Protein 5DMM (pdb70)

Secondary structure (DSSP, 8-state):
-TTHHHHTT-S-EE----SHHHHHHTT----STTHHHHHHHH-HHHHHHHHHHHHHHT-SEEE-S-TT--HHHHGGGT--HHHHHHHHHHHHHHHHHHHHHHHHH-GGG---EEEEEE--HHHHHTSSTTTT------HHHHHHHHHHHHHHHHHTT-SEEEEEEE--HHHHHHHHHHHTTSTT--EEEEE-EEETTEETTS-BHHHHHHHHHT-TTEEEEEEES--GGGHHHHHHHHHTT--SPEEEEPPP--GGGGHHHHHHTTEEEE---TT--HHHHHHHHHH-

Structure (mmCIF, N/CA/C/O backbone):
data_5DMM
#
_entry.id   5DMM
#
_cell.length_a   78.949
_cell.length_b   85.924
_cell.length_c   87.662
_cell.angle_alpha   90.00
_cell.angle_beta   90.00
_cell.angle_gamma   90.00
#
_symmetry.space_group_name_H-M   'I 2 2 2'
#
loop_
_entity.id
_entity.type
_entity.pdbx_description
1 polymer 'Homocysteine S-methyltransferase'
2 non-polymer 'ZINC ION'
3 non-polymer BETA-MERCAPTOETHANOL
4 non-polymer '2-AMINO-4-MERCAPTO-BUTYRIC ACID'
5 water water
#
loop_
_atom_site.group_PDB
_atom_site.id
_atom_site.type_symbol
_atom_site.label_atom_id
_atom_site.label_alt_id
_atom_site.label_comp_id
_atom_site.label_asym_id
_atom_site.label_entity_id
_atom_site.label_seq_id
_atom_site.pdbx_PDB_ins_code
_atom_site.Cartn_x
_atom_site.Cartn_y
_atom_site.Cartn_z
_atom_site.occupancy
_atom_site.B_iso_or_equiv
_atom_site.auth_seq_id
_atom_site.auth_comp_id
_atom_site.auth_asym_id
_atom_site.auth_atom_id
_atom_site.pdbx_PDB_model_num
ATOM 1 N N . ASN A 1 5 ? 25.445 11.921 31.995 1.00 37.93 5 ASN A N 1
ATOM 2 C CA . ASN A 1 5 ? 24.366 11.647 31.049 1.00 32.96 5 ASN A CA 1
ATOM 3 C C . ASN A 1 5 ? 22.995 12.011 31.621 1.00 32.08 5 ASN A C 1
ATOM 4 O O . ASN A 1 5 ? 22.487 11.329 32.510 1.00 31.00 5 ASN A O 1
ATOM 9 N N . PRO A 1 6 ? 22.384 13.081 31.088 1.00 26.43 6 PRO A N 1
ATOM 10 C CA . PRO A 1 6 ? 21.065 13.539 31.537 1.00 23.85 6 PRO A CA 1
ATOM 11 C C . PRO A 1 6 ? 19.964 12.494 31.326 1.00 24.55 6 PRO A C 1
ATOM 12 O O . PRO A 1 6 ? 18.913 12.581 31.959 1.00 26.19 6 PRO A O 1
ATOM 16 N N . LEU A 1 7 ? 20.196 11.524 30.447 1.00 24.28 7 LEU A N 1
ATOM 17 C CA . LEU A 1 7 ? 19.163 10.535 30.140 1.00 26.59 7 LEU A CA 1
ATOM 18 C C . LEU A 1 7 ? 19.153 9.333 31.075 1.00 29.05 7 LEU A C 1
ATOM 19 O O . LEU A 1 7 ? 18.120 8.683 31.216 1.00 29.34 7 LEU A O 1
ATOM 24 N N . ARG A 1 8 ? 20.290 9.026 31.695 1.00 28.60 8 ARG A N 1
ATOM 25 C CA . ARG A 1 8 ? 20.432 7.735 32.374 1.00 32.74 8 ARG A CA 1
ATOM 26 C C . ARG A 1 8 ? 19.467 7.578 33.546 1.00 33.61 8 ARG A C 1
ATOM 27 O O . ARG A 1 8 ? 18.861 6.525 33.703 1.00 35.01 8 ARG A O 1
ATOM 35 N N . ALA A 1 9 ? 19.301 8.629 34.343 1.00 34.47 9 ALA A N 1
ATOM 36 C CA . ALA A 1 9 ? 18.396 8.585 35.486 1.00 37.80 9 ALA A CA 1
ATOM 37 C C . ALA A 1 9 ? 16.979 8.222 35.056 1.00 36.12 9 ALA A C 1
ATOM 38 O O . ALA A 1 9 ? 16.334 7.365 35.666 1.00 36.03 9 ALA A O 1
ATOM 40 N N . LEU A 1 10 ? 16.499 8.872 33.999 1.00 29.42 10 LEU A N 1
ATOM 41 C CA . LEU A 1 10 ? 15.164 8.596 33.490 1.00 35.34 10 LEU A CA 1
ATOM 42 C C . LEU A 1 10 ? 15.088 7.214 32.840 1.00 29.76 10 LEU A C 1
ATOM 43 O O . LEU A 1 10 ? 14.115 6.486 33.037 1.00 30.19 10 LEU A O 1
ATOM 48 N N . LEU A 1 11 ? 16.108 6.852 32.071 1.00 26.36 11 LEU A N 1
ATOM 49 C CA . LEU A 1 11 ? 16.054 5.591 31.324 1.00 30.40 11 LEU A CA 1
ATOM 50 C C . LEU A 1 11 ? 16.362 4.386 32.213 1.00 30.62 11 LEU A C 1
ATOM 51 O O . LEU A 1 11 ? 16.115 3.249 31.818 1.00 31.53 11 LEU A O 1
ATOM 56 N N . ASP A 1 12 ? 16.889 4.630 33.410 1.00 30.08 12 ASP A N 1
ATOM 57 C CA . ASP A 1 12 ? 17.059 3.558 34.387 1.00 33.90 12 ASP A CA 1
ATOM 58 C C . ASP A 1 12 ? 15.729 3.205 35.053 1.00 39.37 12 ASP A C 1
ATOM 59 O O . ASP A 1 12 ? 15.612 2.158 35.684 1.00 40.61 12 ASP A O 1
ATOM 64 N N . LYS A 1 13 ? 14.729 4.071 34.913 1.00 31.09 13 LYS A N 1
ATOM 65 C CA . LYS A 1 13 ? 13.497 3.943 35.689 1.00 34.75 13 LYS A CA 1
ATOM 66 C C . LYS A 1 13 ? 12.253 3.617 34.859 1.00 36.29 13 LYS A C 1
ATOM 67 O O . LYS A 1 13 ? 11.231 3.187 35.396 1.00 36.17 13 LYS A O 1
ATOM 73 N N . GLN A 1 14 ? 12.335 3.828 33.553 1.00 33.09 14 GLN A N 1
ATOM 74 C CA . GLN A 1 14 ? 11.190 3.614 32.679 1.00 27.41 14 GLN A CA 1
ATOM 75 C C . GLN A 1 14 ? 11.687 3.348 31.270 1.00 23.30 14 GLN A C 1
ATOM 76 O O . GLN A 1 14 ? 12.760 3.808 30.908 1.00 23.24 14 GLN A O 1
ATOM 82 N N . ASP A 1 15 ? 10.913 2.611 30.479 1.00 23.94 15 ASP A N 1
ATOM 83 C CA . ASP A 1 15 ? 11.308 2.306 29.110 1.00 22.33 15 ASP A CA 1
ATOM 84 C C . ASP A 1 15 ? 11.253 3.533 28.196 1.00 22.84 15 ASP A C 1
ATOM 85 O O . ASP A 1 15 ? 12.147 3.744 27.384 1.00 20.96 15 ASP A O 1
ATOM 90 N N . ILE A 1 16 ? 10.183 4.313 28.323 1.00 22.74 16 ILE A N 1
ATOM 91 C CA . ILE A 1 16 ? 9.907 5.427 27.415 1.00 21.68 16 ILE A CA 1
ATOM 92 C C . ILE A 1 16 ? 10.068 6.779 28.104 1.00 23.59 16 ILE A C 1
ATOM 93 O O . ILE A 1 16 ? 9.590 6.960 29.223 1.00 25.64 16 ILE A O 1
ATOM 98 N N . LEU A 1 17 ? 10.752 7.700 27.424 1.00 16.91 17 LEU A N 1
ATOM 99 C CA . LEU A 1 17 ? 10.854 9.108 27.803 1.00 22.60 17 LEU A CA 1
ATOM 100 C C . LEU A 1 17 ? 10.040 9.927 26.806 1.00 18.62 17 LEU A C 1
ATOM 101 O O . LEU A 1 17 ? 10.321 9.877 25.608 1.00 20.88 17 LEU A O 1
ATOM 106 N N . LEU A 1 18 ? 9.050 10.693 27.264 1.00 15.59 18 LEU A N 1
ATOM 107 C CA . LEU A 1 18 ? 8.233 11.436 26.309 1.00 13.75 18 LEU A CA 1
ATOM 108 C C . LEU A 1 18 ? 8.843 12.800 26.001 1.00 15.11 18 LEU A C 1
ATOM 109 O O . LEU A 1 18 ? 9.283 13.515 26.899 1.00 14.41 18 LEU A O 1
ATOM 114 N N . LEU A 1 19 ? 8.881 13.141 24.720 1.00 14.11 19 LEU A N 1
ATOM 115 C CA . LEU A 1 19 ? 9.298 14.473 24.297 1.00 13.70 19 LEU A CA 1
ATOM 116 C C . LEU A 1 19 ? 8.076 15.372 24.222 1.00 14.94 19 LEU A C 1
ATOM 117 O O . LEU A 1 19 ? 6.987 14.988 24.660 1.00 16.16 19 LEU A O 1
ATOM 122 N N . ASP A 1 20 ? 8.252 16.575 23.687 1.00 13.61 20 ASP A N 1
ATOM 123 C CA . ASP A 1 20 ? 7.114 17.455 23.502 1.00 16.04 20 ASP A CA 1
ATOM 124 C C . ASP A 1 20 ? 6.672 17.383 22.053 1.00 16.14 20 ASP A C 1
ATOM 125 O O . ASP A 1 20 ? 7.048 16.463 21.330 1.00 18.89 20 ASP A O 1
ATOM 130 N N . GLY A 1 21 ? 5.888 18.365 21.630 1.00 17.13 21 GLY A N 1
ATOM 131 C CA . GLY A 1 21 ? 5.427 18.433 20.256 1.00 14.80 21 GLY A CA 1
ATOM 132 C C . GLY A 1 21 ? 5.657 19.821 19.693 1.00 17.27 21 GLY A C 1
ATOM 133 O O . GLY A 1 21 ? 6.419 20.605 20.264 1.00 18.90 21 GLY A O 1
ATOM 134 N N . ALA A 1 22 ? 4.966 20.145 18.603 1.00 17.78 22 ALA A N 1
ATOM 135 C CA . ALA A 1 22 ? 5.196 21.413 17.915 1.00 18.74 22 ALA A CA 1
ATOM 136 C C . ALA A 1 22 ? 4.832 22.635 18.769 1.00 17.43 22 ALA A C 1
ATOM 137 O O . ALA A 1 22 ? 3.857 22.639 19.522 1.00 17.04 22 ALA A O 1
ATOM 139 N N . MET A 1 23 ? 5.632 23.680 18.613 1.00 18.91 23 MET A N 1
ATOM 140 C CA . MET A 1 23 ? 5.446 24.953 19.293 1.00 18.15 23 MET A CA 1
ATOM 141 C C . MET A 1 23 ? 4.460 25.810 18.500 1.00 23.69 23 MET A C 1
ATOM 142 O O . MET A 1 23 ? 3.562 26.436 19.071 1.00 20.75 23 MET A O 1
ATOM 147 N N . ALA A 1 24 ? 4.613 25.793 17.178 1.00 21.21 24 ALA A N 1
ATOM 148 C CA . ALA A 1 24 ? 3.874 26.688 16.279 1.00 29.32 24 ALA A CA 1
ATOM 149 C C . ALA A 1 24 ? 2.355 26.551 16.365 1.00 29.64 24 ALA A C 1
ATOM 150 O O . ALA A 1 24 ? 1.644 27.560 16.404 1.00 27.04 24 ALA A O 1
ATOM 152 N N . THR A 1 25 ? 1.865 25.309 16.371 1.00 26.17 25 THR A N 1
ATOM 153 C CA . THR A 1 25 ? 0.426 25.043 16.450 1.00 29.43 25 THR A CA 1
ATOM 154 C C . THR A 1 25 ? -0.199 25.753 17.639 1.00 26.81 25 THR A C 1
ATOM 155 O O . THR A 1 25 ? -1.234 26.411 17.522 1.00 23.01 25 THR A O 1
ATOM 159 N N . GLU A 1 26 ? 0.456 25.615 18.782 1.00 24.93 26 GLU A N 1
ATOM 160 C CA . GLU A 1 26 ? -0.041 26.146 20.036 1.00 21.17 26 GLU A CA 1
ATOM 161 C C . GLU A 1 26 ? 0.032 27.665 20.083 1.00 23.35 26 GLU A C 1
ATOM 162 O O . GLU A 1 26 ? -0.863 28.310 20.616 1.00 21.90 26 GLU A O 1
ATOM 168 N N . LEU A 1 27 ? 1.097 28.235 19.532 1.00 20.25 27 LEU A N 1
ATOM 169 C CA . LEU A 1 27 ? 1.218 29.698 19.510 1.00 18.16 27 LEU A CA 1
ATOM 170 C C . LEU A 1 27 ? 0.151 30.314 18.620 1.00 22.65 27 LEU A C 1
ATOM 171 O O . LEU A 1 27 ? -0.469 31.327 18.974 1.00 22.53 27 LEU A O 1
ATOM 176 N N . GLU A 1 28 ? -0.059 29.705 17.459 1.00 20.21 28 GLU A N 1
ATOM 177 C CA . GLU A 1 28 ? -1.105 30.149 16.545 1.00 26.11 28 GLU A CA 1
ATOM 178 C C . GLU A 1 28 ? -2.509 30.057 17.149 1.00 26.43 28 GLU A C 1
ATOM 179 O O . GLU A 1 28 ? -3.343 30.949 16.942 1.00 22.02 28 GLU A O 1
ATOM 185 N N . ALA A 1 29 ? -2.776 28.980 17.885 1.00 25.39 29 ALA A N 1
ATOM 186 C CA . ALA A 1 29 ? -4.057 28.838 18.575 1.00 22.95 29 ALA A CA 1
ATOM 187 C C . ALA A 1 29 ? -4.275 29.974 19.578 1.00 23.55 29 ALA A C 1
ATOM 188 O O . ALA A 1 29 ? -5.409 30.373 19.834 1.00 23.14 29 ALA A O 1
ATOM 190 N N . ARG A 1 30 ? -3.184 30.494 20.139 1.00 22.59 30 ARG A N 1
ATOM 191 C CA . ARG A 1 30 ? -3.261 31.559 21.130 1.00 22.52 30 ARG A CA 1
ATOM 192 C C . ARG A 1 30 ? -3.218 32.941 20.479 1.00 25.02 30 ARG A C 1
ATOM 193 O O . ARG A 1 30 ? -3.170 33.956 21.169 1.00 27.72 30 ARG A O 1
ATOM 201 N N . GLY A 1 31 ? -3.256 32.975 19.151 1.00 25.04 31 GLY A N 1
ATOM 202 C CA . GLY A 1 31 ? -3.383 34.229 18.424 1.00 25.44 31 GLY A CA 1
ATOM 203 C C . GLY A 1 31 ? -2.161 34.736 17.680 1.00 24.90 31 GLY A C 1
ATOM 204 O O . GLY A 1 31 ? -2.206 35.785 17.036 1.00 26.22 31 GLY A O 1
ATOM 205 N N . CYS A 1 32 ? -1.058 34.005 17.754 1.00 19.77 32 CYS A N 1
ATOM 206 C CA . CYS A 1 32 ? 0.169 34.438 17.089 1.00 26.55 32 CYS A CA 1
ATOM 207 C C . CYS A 1 32 ? 0.129 34.313 15.572 1.00 29.09 32 CYS A C 1
ATOM 208 O O . CYS A 1 32 ? -0.342 33.316 15.027 1.00 31.48 32 CYS A O 1
ATOM 211 N N . ASN A 1 33 ? 0.641 35.336 14.896 1.00 29.84 33 ASN A N 1
ATOM 212 C CA . ASN A 1 33 ? 0.874 35.258 13.463 1.00 39.50 33 ASN A CA 1
ATOM 213 C C . ASN A 1 33 ? 2.337 34.948 13.206 1.00 40.12 33 ASN A C 1
ATOM 214 O O . ASN A 1 33 ? 3.208 35.784 13.446 1.00 40.84 33 ASN A O 1
ATOM 219 N N . LEU A 1 34 ? 2.602 33.737 12.736 1.00 37.89 34 LEU A N 1
ATOM 220 C CA . LEU A 1 34 ? 3.966 33.318 12.453 1.00 40.98 34 LEU A CA 1
ATOM 221 C C . LEU A 1 34 ? 4.210 33.446 10.958 1.00 39.59 34 LEU A C 1
ATOM 222 O O . LEU A 1 34 ? 4.083 32.478 10.216 1.00 40.45 34 LEU A O 1
ATOM 227 N N . ALA A 1 35 ? 4.574 34.653 10.532 1.00 43.10 35 ALA A N 1
ATOM 228 C CA . ALA A 1 35 ? 4.573 35.021 9.117 1.00 48.33 35 ALA A CA 1
ATOM 229 C C . ALA A 1 35 ? 5.743 34.448 8.320 1.00 41.31 35 ALA A C 1
ATOM 230 O O . ALA A 1 35 ? 5.628 34.222 7.116 1.00 42.66 35 ALA A O 1
ATOM 232 N N . ASP A 1 36 ? 6.868 34.219 8.985 1.00 38.07 36 ASP A N 1
ATOM 233 C CA . ASP A 1 36 ? 8.057 33.735 8.301 1.00 40.70 36 ASP A CA 1
ATOM 234 C C . ASP A 1 36 ? 8.863 32.822 9.210 1.00 36.41 36 ASP A C 1
ATOM 235 O O . ASP A 1 36 ? 8.526 32.654 10.379 1.00 30.93 36 ASP A O 1
ATOM 240 N N . SER A 1 37 ? 9.944 32.259 8.681 1.00 32.31 37 SER A N 1
ATOM 241 C CA . SER A 1 37 ? 10.722 31.278 9.426 1.00 31.85 37 SER A CA 1
ATOM 242 C C . SER A 1 37 ? 11.536 31.887 10.561 1.00 31.89 37 SER A C 1
ATOM 243 O O . SER A 1 37 ? 12.129 31.157 11.348 1.00 33.37 37 SER A O 1
ATOM 246 N N . LEU A 1 38 ? 11.591 33.215 10.650 1.00 25.97 38 LEU A N 1
ATOM 247 C CA . LEU A 1 38 ? 12.329 33.822 11.749 1.00 28.79 38 LEU A CA 1
ATOM 248 C C . LEU A 1 38 ? 11.371 34.287 12.832 1.00 25.68 38 LEU A C 1
ATOM 249 O O . LEU A 1 38 ? 11.697 35.192 13.604 1.00 24.45 38 LEU A O 1
ATOM 254 N N . TRP A 1 39 ? 10.198 33.662 12.902 1.00 25.42 39 TRP A N 1
ATOM 255 C CA . TRP A 1 39 ? 9.169 34.114 13.830 1.00 24.20 39 TRP A CA 1
ATOM 256 C C . TRP A 1 39 ? 9.640 34.079 15.282 1.00 21.65 39 TRP A C 1
ATOM 257 O O . TRP A 1 39 ? 9.162 34.859 16.096 1.00 20.86 39 TRP A O 1
ATOM 268 N N . SER A 1 40 ? 10.574 33.187 15.606 1.00 22.94 40 SER A N 1
ATOM 269 C CA . SER A 1 40 ? 11.038 33.075 16.991 1.00 19.28 40 SER A CA 1
ATOM 270 C C . SER A 1 40 ? 11.653 34.384 17.510 1.00 22.06 40 SER A C 1
ATOM 271 O O . SER A 1 40 ? 11.520 34.702 18.686 1.00 22.95 40 SER A O 1
ATOM 274 N N . ALA A 1 41 ? 12.304 35.149 16.637 1.00 22.25 41 ALA A N 1
ATOM 275 C CA . ALA A 1 41 ? 12.912 36.405 17.054 1.00 22.11 41 ALA A CA 1
ATOM 276 C C . ALA A 1 41 ? 11.842 37.391 17.526 1.00 23.20 41 ALA A C 1
ATOM 277 O O . ALA A 1 41 ? 12.047 38.120 18.497 1.00 23.79 41 ALA A O 1
ATOM 279 N N . LYS A 1 42 ? 10.700 37.394 16.845 1.00 19.81 42 LYS A N 1
AT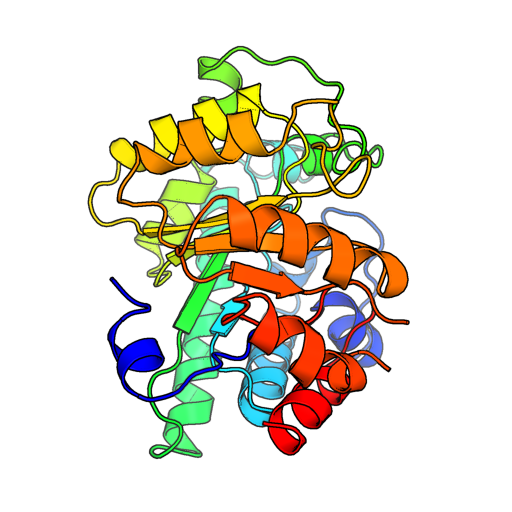OM 280 C CA . LYS A 1 42 ? 9.606 38.272 17.219 1.00 20.31 42 LYS A CA 1
ATOM 281 C C . LYS A 1 42 ? 8.927 37.781 18.485 1.00 18.87 42 LYS A C 1
ATOM 282 O O . LYS A 1 42 ? 8.733 38.538 19.428 1.00 20.74 42 LYS A O 1
ATOM 288 N N . VAL A 1 43 ? 8.561 36.506 18.514 1.00 18.71 43 VAL A N 1
ATOM 289 C CA . VAL A 1 43 ? 7.804 35.995 19.658 1.00 19.61 43 VAL A CA 1
ATOM 290 C C . VAL A 1 43 ? 8.645 35.980 20.935 1.00 18.03 43 VAL A C 1
ATOM 291 O O . VAL A 1 43 ? 8.130 36.241 22.024 1.00 19.48 43 VAL A O 1
ATOM 295 N N . LEU A 1 44 ? 9.942 35.698 20.814 1.00 17.79 44 LEU A N 1
ATOM 296 C CA . LEU A 1 44 ? 10.806 35.674 21.992 1.00 17.77 44 LEU A CA 1
ATOM 297 C C . LEU A 1 44 ? 10.900 37.067 22.607 1.00 20.27 44 LEU A C 1
ATOM 298 O O . LEU A 1 44 ? 11.060 37.223 23.818 1.00 19.32 44 LEU A O 1
ATOM 303 N N . VAL A 1 45 ? 10.773 38.074 21.761 1.00 16.85 45 VAL A N 1
ATOM 304 C CA . VAL A 1 45 ? 10.801 39.457 22.217 1.00 22.14 45 VAL A CA 1
ATOM 305 C C . VAL A 1 45 ? 9.419 39.943 22.663 1.00 21.50 45 VAL A C 1
ATOM 306 O O . VAL A 1 45 ? 9.261 40.465 23.769 1.00 24.04 45 VAL A O 1
ATOM 310 N N . GLU A 1 46 ? 8.411 39.741 21.826 1.00 21.07 46 GLU A N 1
ATOM 311 C CA . GLU A 1 46 ? 7.114 40.378 22.055 1.00 22.94 46 GLU A CA 1
ATOM 312 C C . GLU A 1 46 ? 6.144 39.556 22.905 1.00 23.80 46 GLU A C 1
ATOM 313 O O . GLU A 1 46 ? 5.322 40.114 23.630 1.00 23.12 46 GLU A O 1
ATOM 319 N N . ASN A 1 47 ? 6.234 38.233 22.822 1.00 22.50 47 ASN A N 1
ATOM 320 C CA . ASN A 1 47 ? 5.355 37.371 23.614 1.00 21.26 47 ASN A CA 1
ATOM 321 C C . ASN A 1 47 ? 6.062 36.153 24.228 1.00 21.99 47 ASN A C 1
ATOM 322 O O . ASN A 1 47 ? 5.613 35.018 24.047 1.00 20.66 47 ASN A O 1
ATOM 327 N N . PRO A 1 48 ? 7.148 36.381 24.979 1.00 21.61 48 PRO A N 1
ATOM 328 C CA . PRO A 1 48 ? 7.867 35.221 25.511 1.00 21.14 48 PRO A CA 1
ATOM 329 C C . PRO A 1 48 ? 7.016 34.422 26.493 1.00 23.16 48 PRO A C 1
ATOM 330 O O . PRO A 1 48 ? 7.257 33.230 26.683 1.00 21.69 48 PRO A O 1
ATOM 334 N N . GLU A 1 49 ? 6.015 35.064 27.089 1.00 22.66 49 GLU A N 1
ATOM 335 C CA . GLU A 1 49 ? 5.167 34.366 28.043 1.00 22.82 49 GLU A CA 1
ATOM 336 C C . GLU A 1 49 ? 4.321 33.288 27.357 1.00 20.23 49 GLU A C 1
ATOM 337 O O . GLU A 1 49 ? 3.948 32.294 27.983 1.00 21.58 49 GLU A O 1
ATOM 343 N N . LEU A 1 50 ? 4.031 33.455 26.070 1.00 19.40 50 LEU A N 1
ATOM 344 C CA . LEU A 1 50 ? 3.244 32.439 25.376 1.00 17.73 50 LEU A CA 1
ATOM 345 C C . LEU A 1 50 ? 4.103 31.206 25.105 1.00 18.74 50 LEU A C 1
ATOM 346 O O . LEU A 1 50 ? 3.614 30.092 25.182 1.00 14.48 50 LEU A O 1
ATOM 351 N N . ILE A 1 51 ? 5.381 31.406 24.804 1.00 16.09 51 ILE A N 1
ATOM 352 C CA . ILE A 1 51 ? 6.297 30.272 24.622 1.00 17.50 51 ILE A CA 1
ATOM 353 C C . ILE A 1 51 ? 6.429 29.472 25.921 1.00 15.30 51 ILE A C 1
ATOM 354 O O . ILE A 1 51 ? 6.391 28.230 25.921 1.00 15.07 51 ILE A O 1
ATOM 359 N N . ARG A 1 52 ? 6.579 30.187 27.030 1.00 17.56 52 ARG A N 1
ATOM 360 C CA . ARG A 1 52 ? 6.651 29.555 28.342 1.00 15.69 52 ARG A CA 1
ATOM 361 C C . ARG A 1 52 ? 5.363 28.779 28.642 1.00 18.33 52 ARG A C 1
ATOM 362 O O . ARG A 1 52 ? 5.413 27.665 29.177 1.00 19.19 52 ARG A O 1
ATOM 370 N N . GLU A 1 53 ? 4.219 29.365 28.287 1.00 19.09 53 GLU A N 1
ATOM 371 C CA . GLU A 1 53 ? 2.927 28.712 28.499 1.00 17.63 53 GLU A CA 1
ATOM 372 C C . GLU A 1 53 ? 2.826 27.407 27.702 1.00 18.52 53 GLU A C 1
ATOM 373 O O . GLU A 1 53 ? 2.303 26.403 28.191 1.00 19.56 53 GLU A O 1
ATOM 379 N N . VAL A 1 54 ? 3.320 27.418 26.468 1.00 16.56 54 VAL A N 1
ATOM 380 C CA . VAL A 1 54 ? 3.261 26.208 25.653 1.00 17.13 54 VAL A CA 1
ATOM 381 C C . VAL A 1 54 ? 4.156 25.113 26.230 1.00 15.73 54 VAL A C 1
ATOM 382 O O . VAL A 1 54 ? 3.767 23.938 26.252 1.00 14.30 54 VAL A O 1
ATOM 386 N N . HIS A 1 55 ? 5.342 25.486 26.708 1.00 15.00 55 HIS A N 1
ATOM 387 C CA . HIS A 1 55 ? 6.211 24.493 27.349 1.00 17.99 55 HIS A CA 1
ATOM 388 C C . HIS A 1 55 ? 5.498 23.889 28.571 1.00 16.00 55 HIS A C 1
ATOM 389 O O . HIS A 1 55 ? 5.525 22.677 28.802 1.00 14.66 55 HIS A O 1
ATOM 396 N N . LEU A 1 56 ? 4.838 24.744 29.346 1.00 16.98 56 LEU A N 1
ATOM 397 C CA . LEU A 1 56 ? 4.118 24.278 30.528 1.00 17.25 56 LEU A CA 1
ATOM 398 C C . LEU A 1 56 ? 2.980 23.341 30.117 1.00 18.91 56 LEU A C 1
ATOM 399 O O . LEU A 1 56 ? 2.748 22.308 30.749 1.00 17.44 56 LEU A O 1
ATOM 404 N N . ASP A 1 57 ? 2.287 23.709 29.046 1.00 15.91 57 AS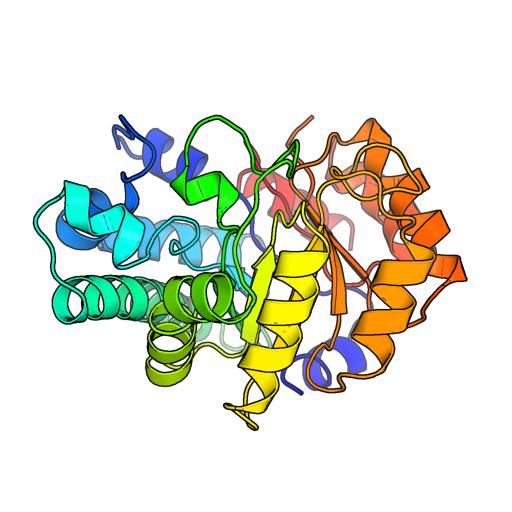P A N 1
ATOM 405 C CA . ASP A 1 57 ? 1.238 22.878 28.449 1.00 19.28 57 ASP A CA 1
ATOM 406 C C . ASP A 1 57 ? 1.720 21.454 28.133 1.00 18.50 57 ASP A C 1
ATOM 407 O O . ASP A 1 57 ? 1.035 20.453 28.407 1.00 17.33 57 ASP A O 1
ATOM 412 N N . TYR A 1 58 ? 2.903 21.364 27.540 1.00 16.60 58 TYR A N 1
ATOM 413 C CA . TYR A 1 58 ? 3.439 20.055 27.178 1.00 17.15 58 TYR A CA 1
ATOM 414 C C . TYR A 1 58 ? 3.879 19.262 28.410 1.00 17.40 58 TYR A C 1
ATOM 415 O O . TYR A 1 58 ? 3.677 18.049 28.460 1.00 17.67 58 TYR A O 1
ATOM 424 N N . TYR A 1 59 ? 4.484 19.918 29.398 1.00 18.28 59 TYR A N 1
ATOM 425 C CA . TYR A 1 59 ? 4.838 19.191 30.621 1.00 17.84 59 TYR A CA 1
ATOM 426 C C . TYR A 1 59 ? 3.567 18.643 31.292 1.00 20.27 59 TYR A C 1
ATOM 427 O O . TYR A 1 59 ? 3.574 17.544 31.832 1.00 20.49 59 TYR A O 1
ATOM 436 N N . ARG A 1 60 ? 2.479 19.412 31.245 1.00 19.07 60 ARG A N 1
ATOM 437 C CA . ARG A 1 60 ? 1.198 18.967 31.788 1.00 23.88 60 ARG A CA 1
ATOM 438 C C . ARG A 1 60 ? 0.660 17.756 31.036 1.00 22.80 60 ARG A C 1
ATOM 439 O O . ARG A 1 60 ? 0.075 16.858 31.639 1.00 24.70 60 ARG A O 1
ATOM 447 N N . ALA A 1 61 ? 0.873 17.730 29.722 1.00 19.61 61 ALA A N 1
ATOM 448 C CA . ALA A 1 61 ? 0.390 16.641 28.884 1.00 18.34 61 ALA A CA 1
ATOM 449 C C . ALA A 1 61 ? 1.203 15.358 29.089 1.00 22.82 61 ALA A C 1
ATOM 450 O O . ALA A 1 61 ? 0.801 14.282 28.642 1.00 21.82 61 ALA A O 1
ATOM 452 N N . GLY A 1 62 ? 2.349 15.473 29.753 1.00 18.79 62 GLY A N 1
ATOM 453 C CA . GLY A 1 62 ? 3.155 14.307 30.050 1.00 18.72 62 GLY A CA 1
ATOM 454 C C . GLY A 1 62 ? 4.572 14.340 29.514 1.00 18.15 62 GLY A C 1
ATOM 455 O O . GLY A 1 62 ? 5.345 13.413 29.769 1.00 17.95 62 GLY A O 1
ATOM 456 N N . ALA A 1 63 ? 4.926 15.392 28.771 1.00 16.36 63 ALA A N 1
ATOM 457 C CA . ALA A 1 63 ? 6.289 15.523 28.257 1.00 17.42 63 ALA A CA 1
ATOM 458 C C . ALA A 1 63 ? 7.288 15.550 29.404 1.00 17.35 63 ALA A C 1
ATOM 459 O O . ALA A 1 63 ? 7.054 16.192 30.419 1.00 17.23 63 ALA A O 1
ATOM 461 N N . GLN A 1 64 ? 8.411 14.857 29.241 1.00 13.23 64 GLN A N 1
ATOM 462 C CA . GLN A 1 64 ? 9.459 14.907 30.245 1.00 14.67 64 GLN A CA 1
ATOM 463 C C . GLN A 1 64 ? 10.679 15.654 29.722 1.00 17.79 64 GLN A C 1
ATOM 464 O O . GLN A 1 64 ? 11.668 15.823 30.440 1.00 17.56 64 GLN A O 1
ATOM 470 N N . CYS A 1 65 ? 10.587 16.101 28.472 1.00 16.47 65 CYS A N 1
ATOM 471 C CA . CYS A 1 65 ? 11.634 16.921 27.863 1.00 16.48 65 CYS A CA 1
ATOM 472 C C . CYS A 1 65 ? 11.023 17.989 26.965 1.00 15.75 65 CYS A C 1
ATOM 473 O O . CYS A 1 65 ? 10.273 17.670 26.040 1.00 20.60 65 CYS A O 1
ATOM 476 N N . ALA A 1 66 ? 11.338 19.255 27.239 1.00 14.35 66 ALA A N 1
ATOM 477 C CA . ALA A 1 66 ? 10.955 20.342 26.354 1.00 14.68 66 ALA A CA 1
ATOM 478 C C . ALA A 1 66 ? 12.050 20.623 25.334 1.00 17.66 66 ALA A C 1
ATOM 479 O O . ALA A 1 66 ? 13.235 20.593 25.667 1.00 18.97 66 ALA A O 1
ATOM 481 N N . ILE A 1 67 ? 11.664 20.906 24.096 1.00 15.90 67 ILE A N 1
ATOM 482 C CA . ILE A 1 67 ? 12.648 21.308 23.088 1.00 12.90 67 ILE A CA 1
ATOM 483 C C . ILE A 1 67 ? 12.500 22.806 22.844 1.00 15.67 67 ILE A C 1
ATOM 484 O O . ILE A 1 67 ? 11.418 23.265 22.518 1.00 14.86 67 ILE A O 1
ATOM 489 N N . THR A 1 68 ? 13.588 23.556 23.005 1.00 13.96 68 THR A N 1
ATOM 490 C CA . THR A 1 68 ? 13.513 25.027 22.968 1.00 13.30 68 THR A CA 1
ATOM 491 C C . THR A 1 68 ? 13.174 25.557 21.578 1.00 16.06 68 THR A C 1
ATOM 492 O O . THR A 1 68 ? 13.338 24.862 20.569 1.00 16.80 68 THR A O 1
ATOM 496 N N . ALA A 1 69 ? 12.698 26.803 21.533 1.00 14.56 69 ALA A N 1
ATOM 497 C CA . ALA A 1 69 ? 12.304 27.423 20.269 1.00 15.14 69 ALA A CA 1
ATOM 498 C C . ALA A 1 69 ? 13.492 28.026 19.521 1.00 16.74 69 ALA A C 1
ATOM 499 O O . ALA A 1 69 ? 13.434 29.184 19.100 1.00 24.10 69 ALA A O 1
ATOM 501 N N . SER A 1 70 ? 14.576 27.262 19.374 1.00 14.08 70 SER A N 1
ATOM 502 C CA . SER A 1 70 ? 15.807 27.801 18.792 1.00 18.11 70 SER A CA 1
ATOM 503 C C . SER A 1 70 ? 16.171 27.155 17.455 1.00 15.08 70 SER A C 1
ATOM 504 O O . SER A 1 70 ? 17.282 27.330 16.970 1.00 15.67 70 SER A O 1
ATOM 507 N N . TYR A 1 71 ? 15.245 26.394 16.883 1.00 17.69 71 TYR A N 1
ATOM 508 C CA . TYR A 1 71 ? 15.497 25.648 15.644 1.00 15.62 71 TYR A CA 1
ATOM 509 C C . TYR A 1 71 ? 16.064 26.508 14.510 1.00 19.78 71 TYR A C 1
ATOM 510 O O . TYR A 1 71 ? 16.928 26.056 13.731 1.00 15.04 71 TYR A O 1
ATOM 519 N N . GLN A 1 72 ? 15.558 27.734 14.406 1.00 19.11 72 GLN A N 1
ATOM 520 C CA . GLN A 1 72 ? 16.015 28.674 13.385 1.00 17.87 72 GLN A CA 1
ATOM 521 C C . GLN A 1 72 ? 16.615 29.934 14.012 1.00 19.07 72 GLN A C 1
ATOM 522 O O . GLN A 1 72 ? 16.717 30.979 13.369 1.00 24.22 72 GLN A O 1
ATOM 528 N N . ALA A 1 73 ? 17.034 29.815 15.269 1.00 16.83 73 ALA A N 1
ATOM 529 C CA . ALA A 1 73 ? 17.694 30.917 15.963 1.00 21.28 73 ALA A CA 1
ATOM 530 C C . ALA A 1 73 ? 19.225 30.789 15.913 1.00 20.97 73 ALA A C 1
ATOM 531 O O . ALA A 1 73 ? 19.845 30.148 16.762 1.00 19.35 73 ALA A O 1
ATOM 533 N N . THR A 1 74 ? 19.826 31.406 14.902 1.00 18.67 74 THR A N 1
ATOM 534 C CA . THR A 1 74 ? 21.280 31.525 14.808 1.00 17.39 74 THR A CA 1
ATOM 535 C C . THR A 1 74 ? 21.622 32.969 14.489 1.00 16.72 74 THR A C 1
ATOM 536 O O . THR A 1 74 ? 20.787 33.687 13.963 1.00 15.70 74 THR A O 1
ATOM 540 N N . PRO A 1 75 ? 22.854 33.391 14.802 1.00 18.77 75 PRO A N 1
ATOM 541 C CA . PRO A 1 75 ? 23.290 34.715 14.346 1.00 16.33 75 PRO A CA 1
ATOM 542 C C . PRO A 1 75 ? 23.160 34.884 12.831 1.00 16.62 75 PRO A C 1
ATOM 543 O O . PRO A 1 75 ? 22.748 35.951 12.389 1.00 16.96 75 PRO A O 1
ATOM 547 N N . ALA A 1 76 ? 23.479 33.848 12.054 1.00 17.49 76 ALA A N 1
ATOM 548 C CA . ALA A 1 76 ? 23.310 33.892 10.595 1.00 21.88 76 ALA A CA 1
ATOM 549 C C . ALA A 1 76 ? 21.874 34.220 10.190 1.00 20.13 76 ALA A C 1
ATOM 550 O O . ALA A 1 76 ? 21.631 35.111 9.366 1.00 20.27 76 ALA A O 1
ATOM 552 N N . GLY A 1 77 ? 20.922 33.479 10.750 1.00 18.34 77 GLY A N 1
ATOM 553 C CA . GLY A 1 77 ? 19.519 33.704 10.446 1.00 18.56 77 GLY A CA 1
ATOM 554 C C . GLY A 1 77 ? 19.028 35.073 10.902 1.00 23.29 77 GLY A C 1
ATOM 555 O O . GLY A 1 77 ? 18.356 35.789 10.152 1.00 21.00 77 GLY A O 1
ATOM 556 N N . PHE A 1 78 ? 19.372 35.447 12.133 1.00 18.85 78 PHE A N 1
ATOM 557 C CA . PHE A 1 78 ? 18.789 36.641 12.738 1.00 21.83 78 PHE A CA 1
ATOM 558 C C . PHE A 1 78 ? 19.458 37.934 12.267 1.00 24.08 78 PHE A C 1
ATOM 559 O O . PHE A 1 78 ? 19.008 39.030 12.626 1.00 23.35 78 PHE A O 1
ATOM 567 N N . ALA A 1 79 ? 20.505 37.817 11.451 1.00 23.95 79 ALA A N 1
ATOM 568 C CA . ALA A 1 79 ? 21.157 39.010 10.904 1.00 18.41 79 ALA A CA 1
ATOM 569 C C . ALA A 1 79 ? 20.215 39.704 9.924 1.00 26.98 79 ALA A C 1
ATOM 570 O O . ALA A 1 79 ? 20.318 40.908 9.705 1.00 25.02 79 ALA A O 1
ATOM 572 N N . ALA A 1 80 ? 19.282 38.953 9.347 1.00 23.34 80 ALA A N 1
ATOM 573 C CA . ALA A 1 80 ? 18.275 39.562 8.472 1.00 25.91 80 ALA A CA 1
ATOM 574 C C . ALA A 1 80 ? 17.284 40.408 9.261 1.00 28.30 80 ALA A C 1
ATOM 575 O O . ALA A 1 80 ? 16.477 41.129 8.680 1.00 33.28 80 ALA A O 1
ATOM 577 N N . ARG A 1 81 ? 17.333 40.322 10.586 1.00 24.97 81 ARG A N 1
ATOM 578 C CA . ARG A 1 81 ? 16.466 41.145 11.429 1.00 25.78 81 ARG A CA 1
ATOM 579 C C . ARG A 1 81 ? 17.254 42.260 12.109 1.00 27.39 81 ARG A C 1
ATOM 580 O O . ARG A 1 81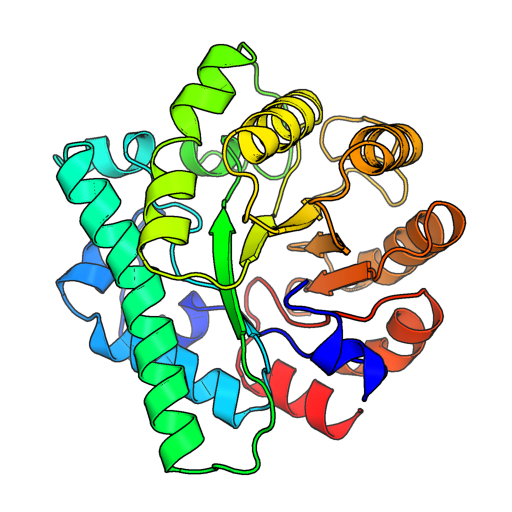 ? 16.765 42.900 13.035 1.00 29.85 81 ARG A O 1
ATOM 588 N N . GLY A 1 82 ? 18.483 42.468 11.652 1.00 25.94 82 GLY A N 1
ATOM 589 C CA . GLY A 1 82 ? 19.342 43.509 12.190 1.00 26.52 82 GLY A CA 1
ATOM 590 C C . GLY A 1 82 ? 19.980 43.207 13.535 1.00 26.19 82 GLY A C 1
ATOM 591 O O . GLY A 1 82 ? 20.462 44.120 14.198 1.00 26.55 82 GLY A O 1
ATOM 592 N N . LEU A 1 83 ? 19.980 41.938 13.945 1.00 21.57 83 LEU A N 1
ATOM 593 C CA . LEU A 1 83 ? 20.587 41.536 15.220 1.00 18.91 83 LEU A CA 1
ATOM 594 C C . LEU A 1 83 ? 22.012 41.048 14.998 1.00 18.94 83 LEU A C 1
ATOM 595 O O . LEU A 1 83 ? 22.280 40.322 14.031 1.00 23.66 83 LEU A O 1
ATOM 600 N N . ASP A 1 84 ? 22.931 41.440 15.879 1.00 18.07 84 ASP A N 1
ATOM 601 C CA . ASP A 1 84 ? 24.286 40.924 15.777 1.00 17.68 84 ASP A CA 1
ATOM 602 C C . ASP A 1 84 ? 24.393 39.638 16.587 1.00 16.87 84 ASP A C 1
ATOM 603 O O . ASP A 1 84 ? 23.385 39.124 17.085 1.00 17.67 84 ASP A O 1
ATOM 608 N N . GLU A 1 85 ? 25.603 39.120 16.711 1.00 16.52 85 GLU A N 1
ATOM 609 C CA . GLU A 1 85 ? 25.790 37.793 17.287 1.00 16.67 85 GLU A CA 1
ATOM 610 C C . GLU A 1 85 ? 25.352 37.749 18.746 1.00 22.71 85 GLU A C 1
ATOM 611 O O . GLU A 1 85 ? 24.663 36.811 19.169 1.00 17.58 85 GLU A O 1
ATOM 617 N N . ALA A 1 86 ? 25.747 38.772 19.506 1.00 15.87 86 ALA A N 1
ATOM 618 C CA . ALA A 1 86 ? 25.448 38.834 20.934 1.00 17.43 86 ALA A CA 1
ATOM 619 C C . ALA A 1 86 ? 23.950 38.951 21.185 1.00 16.33 86 ALA A C 1
ATOM 620 O O . ALA A 1 86 ? 23.427 38.302 22.090 1.00 15.18 86 ALA A O 1
ATOM 622 N N . GLN A 1 87 ? 23.276 39.795 20.401 1.00 15.68 87 GLN A N 1
ATOM 623 C CA . GLN A 1 87 ? 21.825 39.928 20.468 1.00 12.60 87 GLN A CA 1
ATOM 624 C C . GLN A 1 87 ? 21.181 38.578 20.179 1.00 16.80 87 GLN A C 1
ATOM 625 O O . GLN A 1 87 ? 20.248 38.164 20.870 1.00 15.72 87 GLN A O 1
ATOM 631 N N . SER A 1 88 ? 21.689 37.907 19.147 1.00 15.34 88 SER A N 1
ATOM 632 C CA . SER A 1 88 ? 21.159 36.603 18.740 1.00 15.92 88 SER A CA 1
ATOM 633 C C . SER A 1 88 ? 21.356 35.559 19.837 1.00 14.70 88 SER A C 1
ATOM 634 O O . SER A 1 88 ? 20.431 34.780 20.142 1.00 14.38 88 SER A O 1
ATOM 637 N N . LYS A 1 89 ? 22.543 35.541 20.445 1.00 14.48 89 LYS A N 1
ATOM 638 C CA . LYS A 1 89 ? 22.813 34.612 21.541 1.00 19.01 89 LYS A CA 1
ATOM 639 C C . LYS A 1 89 ? 21.921 34.905 22.750 1.00 16.10 89 LYS A C 1
ATOM 640 O O . LYS A 1 89 ? 21.520 33.997 23.468 1.00 15.40 89 LYS A O 1
ATOM 646 N N . ALA A 1 90 ? 21.594 36.175 22.970 1.00 15.96 90 ALA A N 1
ATOM 647 C CA . ALA A 1 90 ? 20.634 36.525 24.014 1.00 14.09 90 ALA A CA 1
ATOM 648 C C . ALA A 1 90 ? 19.279 35.859 23.780 1.00 13.11 90 ALA A C 1
ATOM 649 O O . ALA A 1 90 ? 18.655 35.341 24.715 1.00 15.41 90 ALA A O 1
ATOM 651 N N . LEU A 1 91 ? 18.819 35.860 22.534 1.00 13.43 91 LEU A N 1
ATOM 652 C CA . LEU A 1 91 ? 17.509 35.298 22.236 1.00 12.99 91 LEU A CA 1
ATOM 653 C C . LEU A 1 91 ? 17.566 33.776 22.311 1.00 13.57 91 LEU A C 1
ATOM 654 O O . LEU A 1 91 ? 16.615 33.132 22.757 1.00 14.68 91 LEU A O 1
ATOM 659 N N . ILE A 1 92 ? 18.686 33.211 21.878 1.00 13.82 92 ILE A N 1
ATOM 660 C CA . ILE A 1 92 ? 18.860 31.763 21.961 1.00 13.08 92 ILE A CA 1
ATOM 661 C C . ILE A 1 92 ? 18.817 31.342 23.423 1.00 15.16 92 ILE A C 1
ATOM 662 O O . ILE A 1 92 ? 18.112 30.383 23.791 1.00 16.92 92 ILE A O 1
ATOM 667 N N . GLY A 1 93 ? 19.548 32.072 24.260 1.00 14.72 93 GLY A N 1
ATOM 668 C CA . GLY A 1 93 ? 19.571 31.794 25.684 1.00 14.74 93 GLY A CA 1
ATOM 669 C C . GLY A 1 93 ? 18.194 31.942 26.315 1.00 15.62 93 GLY A C 1
ATOM 670 O O . GLY A 1 93 ? 17.798 31.144 27.179 1.00 15.86 93 GLY A O 1
ATOM 671 N N . LYS A 1 94 ? 17.462 32.959 25.875 1.00 16.97 94 LYS A N 1
ATOM 672 C CA . LYS A 1 94 ? 16.099 33.193 26.339 1.00 16.49 94 LYS A CA 1
ATOM 673 C C . LYS A 1 94 ? 15.180 31.996 26.070 1.00 14.97 94 LYS A C 1
ATOM 674 O O . LYS A 1 94 ? 14.315 31.686 26.887 1.00 16.52 94 LYS A O 1
ATOM 680 N N . SER A 1 95 ? 15.383 31.327 24.937 1.00 15.01 95 SER A N 1
ATOM 681 C CA . SER A 1 95 ? 14.547 30.180 24.578 1.00 14.56 95 SER A CA 1
ATOM 682 C C . SER A 1 95 ? 14.708 29.065 25.610 1.00 14.98 95 SER A C 1
ATOM 683 O O . SER A 1 95 ? 13.748 28.342 25.899 1.00 15.77 95 SER A O 1
ATOM 686 N N . VAL A 1 96 ? 15.914 28.946 26.167 1.00 16.49 96 VAL A N 1
ATOM 687 C CA . VAL A 1 96 ? 16.216 27.975 27.218 1.00 17.16 96 VAL A CA 1
ATOM 688 C C . VAL A 1 96 ? 15.628 28.432 28.539 1.00 17.11 96 VAL A C 1
ATOM 689 O O . VAL A 1 96 ? 15.046 27.648 29.273 1.00 15.76 96 VAL A O 1
ATOM 693 N N . GLU A 1 97 ? 15.785 29.716 28.832 1.00 15.67 97 GLU A N 1
ATOM 694 C CA . GLU A 1 97 ? 15.271 30.283 30.066 1.00 17.25 97 GLU A CA 1
ATOM 695 C C . GLU A 1 97 ? 13.759 30.064 30.193 1.00 15.36 97 GLU A C 1
ATOM 696 O O . GLU A 1 97 ? 13.270 29.712 31.262 1.00 17.53 97 GLU A O 1
ATOM 702 N N . LEU A 1 98 ? 13.028 30.258 29.098 1.00 15.17 98 LEU A N 1
ATOM 703 C CA . LEU A 1 98 ? 11.568 30.132 29.139 1.00 17.40 98 LEU A CA 1
ATOM 704 C C . LEU A 1 98 ? 11.154 28.688 29.373 1.00 16.08 98 LEU A C 1
ATOM 705 O O . LEU A 1 98 ? 10.171 28.430 30.066 1.00 14.34 98 LEU A O 1
ATOM 710 N N . ALA A 1 99 ? 11.903 27.742 28.815 1.00 14.82 99 ALA A N 1
ATOM 711 C CA . ALA A 1 99 ? 11.589 26.338 29.065 1.00 16.11 99 ALA A CA 1
ATOM 712 C C . ALA A 1 99 ? 11.927 25.972 30.511 1.00 16.01 99 ALA A C 1
ATOM 713 O O . ALA A 1 99 ? 11.209 25.196 31.153 1.00 16.55 99 ALA A O 1
ATOM 715 N N . ARG A 1 100 ? 13.026 26.519 31.024 1.00 14.30 100 ARG A N 1
ATOM 716 C CA . ARG A 1 100 ? 13.410 26.245 32.405 1.00 15.55 100 ARG A CA 1
ATOM 717 C C . ARG A 1 100 ? 12.382 26.852 33.366 1.00 18.09 100 ARG A C 1
ATOM 718 O O . ARG A 1 100 ? 12.067 26.258 34.400 1.00 18.23 100 ARG A O 1
ATOM 726 N N . LYS A 1 101 ? 11.861 28.028 33.016 1.00 18.37 101 LYS A N 1
ATOM 727 C CA . LYS A 1 101 ? 10.821 28.668 33.824 1.00 19.63 101 LYS A CA 1
ATOM 728 C C . LYS A 1 101 ? 9.551 27.828 33.847 1.00 22.02 101 LYS A C 1
ATOM 729 O O . LYS A 1 101 ? 8.911 27.711 34.887 1.00 23.36 101 LYS A O 1
ATOM 735 N N . ALA A 1 102 ? 9.187 27.246 32.703 1.00 17.24 102 ALA A N 1
ATOM 736 C CA . ALA A 1 102 ? 8.021 26.366 32.641 1.00 17.60 102 ALA A CA 1
ATOM 737 C C . ALA A 1 102 ? 8.219 25.101 33.487 1.00 16.99 102 ALA A C 1
ATOM 738 O O . ALA A 1 102 ? 7.275 24.601 34.105 1.00 16.46 102 ALA A O 1
ATOM 740 N N . ARG A 1 103 ? 9.449 24.592 33.511 1.00 19.59 103 ARG A N 1
ATOM 741 C CA . ARG A 1 103 ? 9.788 23.440 34.339 1.00 18.91 103 ARG A CA 1
ATOM 742 C C . ARG A 1 103 ? 9.674 23.774 35.828 1.00 20.24 103 ARG A C 1
ATOM 743 O O . ARG A 1 103 ? 9.169 22.968 36.618 1.00 21.21 103 ARG A O 1
ATOM 751 N N . GLU A 1 104 ? 10.151 24.957 36.212 1.00 20.08 104 GLU A N 1
ATOM 752 C CA . GLU A 1 104 ? 9.992 25.418 37.593 1.00 22.76 104 GLU A CA 1
ATOM 753 C C . GLU A 1 104 ? 8.509 25.482 37.960 1.00 19.44 104 GLU A C 1
ATOM 754 O O . GLU A 1 104 ? 8.107 24.996 39.017 1.00 20.56 104 GLU A O 1
ATOM 760 N N . ALA A 1 105 ? 7.701 26.069 37.074 1.00 19.14 105 ALA A N 1
ATOM 761 C CA . ALA A 1 105 ? 6.260 26.193 37.290 1.00 22.52 105 ALA A CA 1
ATOM 762 C C . ALA A 1 105 ? 5.558 24.845 37.439 1.00 23.75 105 ALA A C 1
ATOM 763 O O . ALA A 1 105 ? 4.701 24.679 38.309 1.00 24.87 105 ALA A O 1
ATOM 765 N N . TYR A 1 106 ? 5.907 23.883 36.592 1.00 20.48 106 TYR A N 1
ATOM 766 C CA . TYR A 1 106 ? 5.240 22.599 36.649 1.00 19.63 106 TYR A CA 1
ATOM 767 C C . TYR A 1 106 ? 5.641 21.834 37.912 1.00 23.87 106 TYR A C 1
ATOM 768 O O . TYR A 1 106 ? 4.810 21.172 38.535 1.00 26.61 106 TYR A O 1
ATOM 777 N N . LEU A 1 107 ? 6.911 21.925 38.293 1.00 22.90 107 LEU A N 1
ATOM 778 C CA . LEU A 1 107 ? 7.400 21.180 39.452 1.00 23.53 107 LEU A CA 1
ATOM 779 C C . LEU A 1 107 ? 6.903 21.796 40.749 1.00 23.11 107 LEU A C 1
ATOM 780 O O . LEU A 1 107 ? 6.854 21.128 41.776 1.00 29.50 107 LEU A O 1
ATOM 785 N N . ALA A 1 108 ? 6.532 23.067 40.704 1.00 22.10 108 ALA A N 1
ATOM 786 C CA . ALA A 1 108 ? 5.8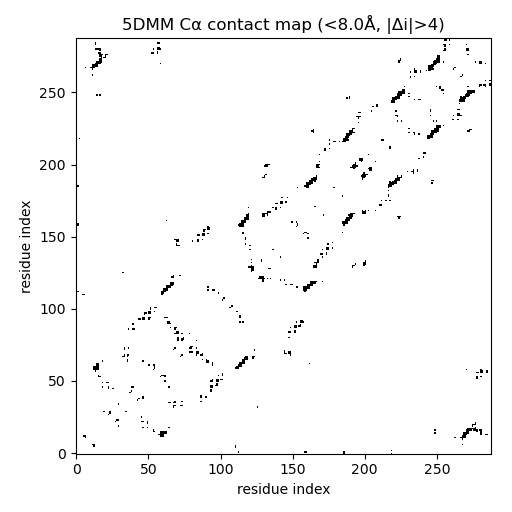91 23.689 41.857 1.00 26.96 108 ALA A CA 1
ATOM 787 C C . ALA A 1 108 ? 4.468 23.125 41.997 1.00 29.07 108 ALA A C 1
ATOM 788 O O . ALA A 1 108 ? 4.030 22.760 43.090 1.00 30.59 108 ALA A O 1
ATOM 790 N N . GLU A 1 109 ? 3.769 23.046 40.868 1.00 25.84 109 GLU A N 1
ATOM 791 C CA . GLU A 1 109 ? 2.442 22.440 40.767 1.00 24.21 109 GLU A CA 1
ATOM 792 C C . GLU A 1 109 ? 2.461 20.941 41.078 1.00 28.48 109 GLU A C 1
ATOM 793 O O . GLU A 1 109 ? 1.646 20.455 41.862 1.00 27.98 109 GLU A O 1
ATOM 799 N N . ASN A 1 110 ? 3.398 20.216 40.472 1.00 29.44 110 ASN A N 1
ATOM 800 C CA . ASN A 1 110 ? 3.491 18.764 40.634 1.00 28.80 110 ASN A CA 1
ATOM 801 C C . ASN A 1 110 ? 4.917 18.310 40.942 1.00 32.34 110 ASN A C 1
ATOM 802 O O . ASN A 1 110 ? 5.642 17.898 40.043 1.00 29.04 110 ASN A O 1
ATOM 807 N N . PRO A 1 111 ? 5.318 18.368 42.223 1.00 30.20 111 PRO A N 1
ATOM 808 C CA . PRO A 1 111 ? 6.676 17.959 42.625 1.00 34.60 111 PRO A CA 1
ATOM 809 C C . PRO A 1 111 ? 6.954 16.474 42.369 1.00 38.58 111 PRO A C 1
ATOM 810 O O . PRO A 1 111 ? 8.108 16.052 42.383 1.00 40.40 111 PRO A O 1
ATOM 814 N N . GLN A 1 112 ? 5.903 15.701 42.131 1.00 35.36 112 GLN A N 1
ATOM 815 C CA . GLN A 1 112 ? 6.030 14.266 41.916 1.00 38.79 112 GLN A CA 1
ATOM 816 C C . GLN A 1 112 ? 6.160 13.921 40.432 1.00 34.83 112 GLN A C 1
ATOM 817 O O . GLN A 1 112 ? 6.031 12.761 40.038 1.00 36.13 112 GLN A O 1
ATOM 823 N N . ALA A 1 113 ? 6.432 14.934 39.613 1.00 30.30 113 ALA A N 1
ATOM 824 C CA . ALA A 1 113 ? 6.509 14.767 38.163 1.00 27.52 113 ALA A CA 1
ATOM 825 C C . ALA A 1 113 ? 7.730 13.960 37.715 1.00 30.50 113 ALA A C 1
ATOM 826 O O . ALA A 1 113 ? 7.785 13.492 36.578 1.00 31.01 113 ALA A O 1
ATOM 828 N N . GLY A 1 114 ? 8.706 13.810 38.605 1.00 31.08 114 GLY A N 1
ATOM 829 C CA . GLY A 1 114 ? 9.941 13.128 38.263 1.00 30.90 114 GLY A CA 1
ATOM 830 C C . GLY A 1 114 ? 10.902 14.078 37.581 1.00 29.40 114 GLY A C 1
ATOM 831 O O . GLY A 1 114 ? 10.657 15.280 37.512 1.00 26.21 114 GLY A O 1
ATOM 832 N N . THR A 1 115 ? 12.006 13.549 37.073 1.00 25.23 115 THR A N 1
ATOM 833 C CA . THR A 1 115 ? 12.986 14.391 36.401 1.00 27.23 115 THR A CA 1
ATOM 834 C C . THR A 1 115 ? 12.435 14.948 35.096 1.00 22.03 115 THR A C 1
ATOM 835 O O . THR A 1 115 ? 11.851 14.214 34.306 1.00 20.80 115 THR A O 1
ATOM 839 N N . LEU A 1 116 ? 12.603 16.253 34.893 1.00 18.62 116 LEU A N 1
ATOM 840 C CA . LEU A 1 116 ? 12.188 16.906 33.653 1.00 16.35 116 LEU A CA 1
ATOM 841 C C . LEU A 1 116 ? 13.413 17.560 32.999 1.00 19.61 116 LEU A C 1
ATOM 842 O O . LEU A 1 116 ? 14.261 18.143 33.683 1.00 21.91 116 LEU A O 1
ATOM 847 N N . LEU A 1 117 ? 13.500 17.461 31.678 1.00 16.02 117 LEU A N 1
ATOM 848 C CA . LEU A 1 117 ? 14.656 17.958 30.949 1.00 15.08 117 LEU A CA 1
ATOM 849 C C . LEU A 1 117 ? 14.306 19.138 30.038 1.00 15.10 117 LEU A C 1
ATOM 850 O O . LEU A 1 117 ? 13.131 19.352 29.686 1.00 16.17 117 LEU A O 1
ATOM 855 N N . VAL A 1 118 ? 15.334 19.907 29.684 1.00 15.90 118 VAL A N 1
ATOM 856 C CA . VAL A 1 118 ? 15.231 20.924 28.644 1.00 15.27 118 VAL A CA 1
ATOM 857 C C . VAL A 1 118 ? 16.293 20.639 27.574 1.00 16.49 118 VAL A C 1
ATOM 858 O O . VAL A 1 118 ? 17.490 20.580 27.871 1.00 15.72 118 VAL A O 1
ATOM 862 N N . ALA A 1 119 ? 15.863 20.443 26.336 1.00 11.36 119 ALA A N 1
ATOM 863 C CA . ALA A 1 119 ? 16.809 20.195 25.260 1.00 13.61 119 ALA A CA 1
ATOM 864 C C . ALA A 1 119 ? 16.889 21.415 24.367 1.00 12.59 119 ALA A C 1
ATOM 865 O O . ALA A 1 119 ? 15.860 21.914 23.918 1.00 13.64 119 ALA A O 1
ATOM 867 N N . GLY A 1 120 ? 18.105 21.883 24.090 1.00 12.85 120 GLY A N 1
ATOM 868 C CA . GLY A 1 120 ? 18.276 23.036 23.213 1.00 13.82 120 GLY A CA 1
ATOM 869 C C . GLY A 1 120 ? 18.218 22.623 21.750 1.00 11.54 120 GLY A C 1
ATOM 870 O O . GLY A 1 120 ? 19.020 21.801 21.297 1.00 13.98 120 GLY A O 1
ATOM 871 N N . SER A 1 121 ? 17.270 23.186 21.006 1.00 16.13 121 SER A N 1
ATOM 872 C CA . SER A 1 121 ? 17.118 22.828 19.601 1.00 14.48 121 SER A CA 1
ATOM 873 C C . SER A 1 121 ? 18.245 23.387 18.731 1.00 15.49 121 SER A C 1
ATOM 874 O O . SER A 1 121 ? 18.508 24.604 18.715 1.00 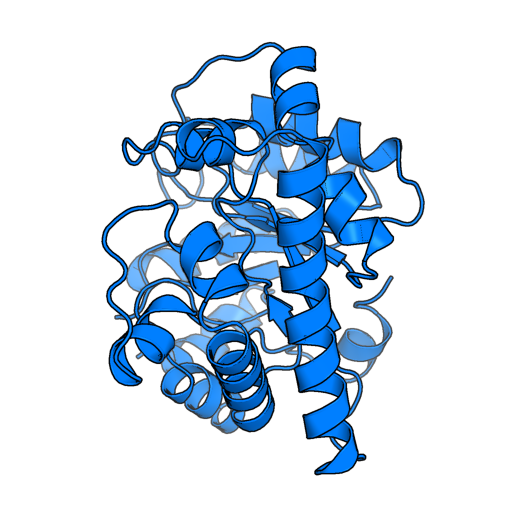13.34 121 SER A O 1
ATOM 877 N N . VAL A 1 122 ? 18.889 22.482 18.000 1.00 15.28 122 VAL A N 1
ATOM 878 C CA . VAL A 1 122 ? 19.893 22.818 17.005 1.00 12.89 122 VAL A CA 1
ATOM 879 C C . VAL A 1 122 ? 19.426 22.345 15.636 1.00 16.32 122 VAL A C 1
ATOM 880 O O . VAL A 1 122 ? 19.463 21.145 15.329 1.00 16.00 122 VAL A O 1
ATOM 884 N N . GLY A 1 123 ? 18.958 23.282 14.820 1.00 15.57 123 GLY A N 1
ATOM 885 C CA . GLY A 1 123 ? 18.461 22.930 13.500 1.00 16.70 123 GLY A CA 1
ATOM 886 C C . GLY A 1 123 ? 19.580 22.939 12.481 1.00 15.87 123 GLY A C 1
ATOM 887 O O . GLY A 1 123 ? 20.667 23.472 12.748 1.00 16.19 123 GLY A O 1
ATOM 888 N N . PRO A 1 124 ? 19.321 22.369 11.295 1.00 18.46 124 PRO A N 1
ATOM 889 C CA . PRO A 1 124 ? 20.358 22.256 10.263 1.00 16.91 124 PRO A CA 1
ATOM 890 C C . PRO A 1 124 ? 20.595 23.567 9.532 1.00 16.89 124 PRO A C 1
ATOM 891 O O . PRO A 1 124 ? 19.751 24.456 9.575 1.00 18.48 124 PRO A O 1
ATOM 895 N N . TYR A 1 125 ? 21.726 23.644 8.841 1.00 16.70 125 TYR A N 1
ATOM 896 C CA . TYR A 1 125 ? 22.067 24.767 7.975 1.00 17.50 125 TYR A CA 1
ATOM 897 C C . TYR A 1 125 ? 20.975 24.974 6.918 1.00 19.42 125 TYR A C 1
ATOM 898 O O . TYR A 1 125 ? 20.654 26.100 6.546 1.00 19.33 125 TYR A O 1
ATOM 907 N N . GLY A 1 126 ? 20.376 23.876 6.471 1.00 18.50 126 GLY A N 1
ATOM 908 C CA . GLY A 1 126 ? 19.297 23.938 5.503 1.00 24.59 126 GLY A CA 1
ATOM 909 C C . GLY A 1 126 ? 18.099 24.775 5.918 1.00 24.07 126 GLY A C 1
ATOM 910 O O . GLY A 1 126 ? 17.437 25.378 5.070 1.00 24.81 126 GLY A O 1
ATOM 911 N N . ALA A 1 127 ? 17.816 24.803 7.218 1.00 18.36 127 ALA A N 1
ATOM 912 C CA . ALA A 1 127 ? 16.693 25.571 7.738 1.00 22.82 127 ALA A CA 1
ATOM 913 C C . ALA A 1 127 ? 16.988 27.066 7.639 1.00 23.88 127 ALA A C 1
ATOM 914 O O . ALA A 1 127 ? 16.081 27.880 7.473 1.00 22.20 127 ALA A O 1
ATOM 916 N N . TYR A 1 128 ? 18.264 27.425 7.752 1.00 23.20 128 TYR A N 1
ATOM 917 C CA . TYR A 1 128 ? 18.672 28.814 7.569 1.00 24.70 128 TYR A CA 1
ATOM 918 C C . TYR A 1 128 ? 18.541 29.242 6.106 1.00 26.37 128 TYR A C 1
ATOM 919 O O . TYR A 1 128 ? 18.130 30.373 5.811 1.00 24.73 128 TYR A O 1
ATOM 928 N N . LEU A 1 129 ? 18.885 28.337 5.194 1.00 24.64 129 LEU A N 1
ATOM 929 C CA . LEU A 1 129 ? 18.723 28.584 3.766 1.00 26.86 129 LEU A CA 1
ATOM 930 C C . LEU A 1 129 ? 17.250 28.796 3.419 1.00 32.22 129 LEU A C 1
ATOM 931 O O . LEU A 1 129 ? 16.926 29.467 2.438 1.00 35.68 129 LEU A O 1
ATOM 936 N N . ALA A 1 130 ? 16.369 28.216 4.231 1.00 28.82 130 ALA A N 1
ATOM 937 C CA . ALA A 1 130 ? 14.928 28.475 4.161 1.00 37.09 130 ALA A CA 1
ATOM 938 C C . ALA A 1 130 ? 14.328 28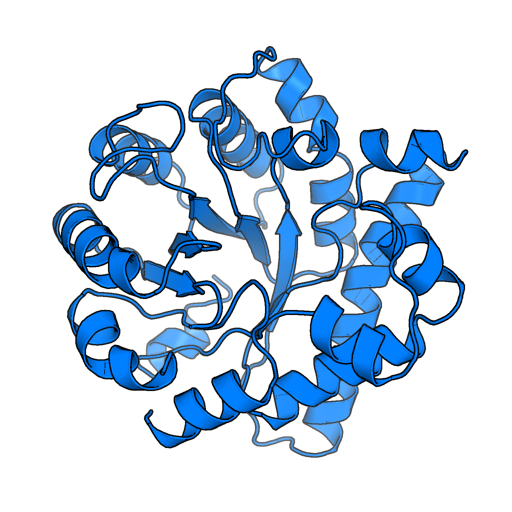.183 2.787 1.00 43.94 130 ALA A C 1
ATOM 939 O O . ALA A 1 130 ? 13.438 28.896 2.322 1.00 49.64 130 ALA A O 1
ATOM 941 N N . ASP A 1 131 ? 14.819 27.134 2.142 1.00 39.32 131 ASP A N 1
ATOM 942 C CA . ASP A 1 131 ? 14.278 26.702 0.863 1.00 46.43 131 ASP A CA 1
ATOM 943 C C . ASP A 1 131 ? 13.840 25.245 0.969 1.00 46.94 131 ASP A C 1
ATOM 944 O O . ASP A 1 131 ? 13.817 24.517 -0.022 1.00 46.26 131 ASP A O 1
ATOM 949 N N . GLY A 1 132 ? 13.500 24.832 2.188 1.00 45.38 132 GLY A N 1
ATOM 950 C CA . GLY A 1 132 ? 13.117 2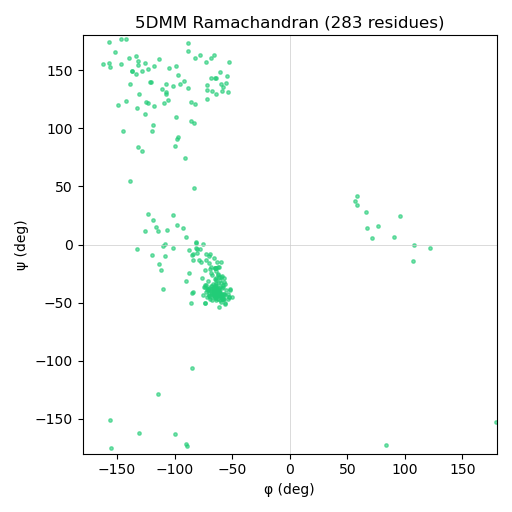3.460 2.458 1.00 46.06 132 GLY A CA 1
ATOM 951 C C . GLY A 1 132 ? 14.268 22.489 2.270 1.00 45.20 132 GLY A C 1
ATOM 952 O O . GLY A 1 132 ? 14.055 21.313 1.963 1.00 41.68 132 GLY A O 1
ATOM 953 N N . SER A 1 133 ? 15.491 22.977 2.468 1.00 44.63 133 SER A N 1
ATOM 954 C CA . SER A 1 133 ? 16.684 22.167 2.240 1.00 45.25 133 SER A CA 1
ATOM 955 C C . SER A 1 133 ? 17.010 21.254 3.414 1.00 42.05 133 SER A C 1
ATOM 956 O O . SER A 1 133 ? 17.954 20.472 3.347 1.00 29.81 133 SER A O 1
ATOM 959 N N . GLU A 1 134 ? 16.238 21.349 4.493 1.00 38.11 134 GLU A N 1
ATOM 960 C CA . GLU A 1 134 ? 16.446 20.456 5.626 1.00 39.56 134 GLU A CA 1
ATOM 961 C C . GLU A 1 134 ? 15.920 19.055 5.316 1.00 41.97 134 GLU A C 1
ATOM 962 O O . GLU A 1 134 ? 16.016 18.146 6.150 1.00 34.41 134 GLU A O 1
ATOM 968 N N . TYR A 1 135 ? 15.381 18.892 4.108 1.00 36.07 135 TYR A N 1
ATOM 969 C CA . TYR A 1 135 ? 14.842 17.618 3.651 1.00 36.36 135 TYR A CA 1
ATOM 970 C C . TYR A 1 135 ? 15.561 17.093 2.413 1.00 39.46 135 TYR A C 1
ATOM 971 O O . TYR A 1 135 ? 15.323 15.961 1.993 1.00 47.03 135 TYR A O 1
ATOM 980 N N . ARG A 1 136 ? 16.427 17.911 1.819 1.00 37.94 136 ARG A N 1
ATOM 981 C CA . ARG A 1 136 ? 17.204 17.460 0.667 1.00 37.20 136 ARG A CA 1
ATOM 982 C C . ARG A 1 136 ? 18.681 17.316 1.046 1.00 30.03 136 ARG A C 1
ATOM 983 O O . ARG A 1 136 ? 19.349 16.372 0.620 1.00 25.56 136 ARG A O 1
ATOM 991 N N . GLY A 1 137 ? 19.181 18.240 1.866 1.00 26.21 137 GLY A N 1
ATOM 992 C CA . GLY A 1 137 ? 20.567 18.209 2.302 1.00 24.01 137 GLY A CA 1
ATOM 993 C C . GLY A 1 137 ? 21.605 18.465 1.226 1.00 23.92 137 GLY A C 1
ATOM 994 O O . GLY A 1 137 ? 22.790 18.205 1.432 1.00 22.49 137 GLY A O 1
ATOM 995 N N . ASP A 1 138 ? 21.187 18.980 0.075 1.00 24.36 138 ASP A N 1
ATOM 996 C CA . ASP A 1 138 ? 22.161 19.236 -0.978 1.00 26.71 138 ASP A CA 1
ATOM 997 C C . ASP A 1 138 ? 22.703 20.654 -0.874 1.00 26.20 138 ASP A C 1
ATOM 998 O O . ASP A 1 138 ? 22.354 21.531 -1.654 1.00 26.70 138 ASP A O 1
ATOM 1003 N N . TYR A 1 139 ? 23.561 20.856 0.113 1.00 23.12 139 TYR A N 1
ATOM 1004 C CA . TYR A 1 139 ? 24.284 22.100 0.255 1.00 25.47 139 TYR A CA 1
ATOM 1005 C C . TYR A 1 139 ? 25.715 21.800 0.679 1.00 28.34 139 TYR A C 1
ATOM 1006 O O . TYR A 1 139 ? 26.017 20.696 1.174 1.00 23.54 139 TYR A O 1
ATOM 1015 N N . HIS A 1 140 ? 26.600 22.768 0.458 1.00 22.75 140 HIS A N 1
ATOM 1016 C CA . HIS A 1 140 ? 28.030 22.527 0.595 1.00 24.80 140 HIS A CA 1
ATOM 1017 C C . HIS A 1 140 ? 28.711 23.618 1.415 1.00 29.35 140 HIS A C 1
ATOM 1018 O O . HIS A 1 140 ? 28.708 24.786 1.027 1.00 24.76 140 HIS A O 1
ATOM 1025 N N . CYS A 1 141 ? 29.281 23.222 2.550 1.00 23.00 141 CYS A N 1
ATOM 1026 C CA . CYS A 1 141 ? 30.048 24.122 3.400 1.00 23.95 141 CYS A CA 1
ATOM 1027 C C . CYS A 1 141 ? 31.302 23.397 3.861 1.00 26.42 141 CYS A C 1
ATOM 1028 O O . CYS A 1 141 ? 31.288 22.174 4.031 1.00 26.30 141 CYS A O 1
ATOM 1031 N N . SER A 1 142 ? 32.384 24.140 4.079 1.00 22.22 142 SER A N 1
ATOM 1032 C CA . SER A 1 142 ? 33.568 23.551 4.698 1.00 22.22 142 SER A CA 1
ATOM 1033 C C . SER A 1 142 ? 33.233 23.147 6.129 1.00 21.87 142 SER A C 1
ATOM 1034 O O . SER A 1 142 ? 32.229 23.608 6.676 1.00 21.54 142 SER A O 1
ATOM 1037 N N . VAL A 1 143 ? 34.053 22.290 6.730 1.00 22.53 143 VAL A N 1
ATOM 1038 C CA . VAL A 1 143 ? 33.850 21.943 8.132 1.00 24.63 143 VAL A CA 1
ATOM 1039 C C . VAL A 1 143 ? 33.854 23.216 8.964 1.00 22.17 143 VAL A C 1
ATOM 1040 O O . VAL A 1 143 ? 33.010 23.398 9.835 1.00 21.13 143 VAL A O 1
ATOM 1044 N N . GLU A 1 144 ? 34.792 24.113 8.671 1.00 21.15 144 GLU A N 1
ATOM 1045 C CA . GLU A 1 144 ? 34.905 25.367 9.414 1.00 21.38 144 GLU A CA 1
ATOM 1046 C C . GLU A 1 144 ? 33.669 26.241 9.285 1.00 21.03 144 GLU A C 1
ATOM 1047 O O . GLU A 1 144 ? 33.267 26.913 10.246 1.00 21.96 144 GLU A O 1
ATOM 1053 N N . ALA A 1 145 ? 33.088 26.262 8.087 1.00 18.33 145 ALA A N 1
ATOM 1054 C CA . ALA A 1 145 ? 31.902 27.075 7.834 1.00 21.77 145 ALA A CA 1
ATOM 1055 C C . ALA A 1 145 ? 30.694 26.518 8.583 1.00 17.83 145 ALA A C 1
ATOM 1056 O O . ALA A 1 145 ? 29.934 27.271 9.189 1.00 19.51 145 ALA A O 1
ATOM 1058 N N . PHE A 1 146 ? 30.516 25.203 8.521 1.00 17.38 146 PHE A N 1
ATOM 1059 C CA . PHE A 1 146 ? 29.459 24.560 9.306 1.00 18.89 146 PHE A CA 1
ATOM 1060 C C . PHE A 1 146 ? 29.657 24.865 10.784 1.00 19.38 146 PHE A C 1
ATOM 1061 O O . PHE A 1 146 ? 28.712 25.210 11.492 1.00 18.46 146 PHE A O 1
ATOM 1069 N N . GLN A 1 147 ? 30.893 24.707 11.252 1.00 17.58 147 GLN A N 1
ATOM 1070 C CA . GLN A 1 147 ? 31.173 24.917 12.664 1.00 18.25 147 GLN A CA 1
ATOM 1071 C C . GLN A 1 147 ? 30.985 26.387 13.055 1.00 19.24 147 GLN A C 1
ATOM 1072 O O . GLN A 1 147 ? 30.453 26.674 14.132 1.00 18.71 147 GLN A O 1
ATOM 1078 N N . ALA A 1 148 ? 31.381 27.317 12.188 1.00 19.44 148 ALA A N 1
ATOM 1079 C CA . ALA A 1 148 ? 31.144 28.741 12.460 1.00 18.90 148 ALA A CA 1
ATOM 1080 C C . ALA A 1 148 ? 29.652 29.076 12.513 1.00 20.25 148 ALA A C 1
ATOM 1081 O O . ALA A 1 148 ? 29.225 29.939 13.292 1.00 20.21 148 ALA A O 1
ATOM 1083 N N . PHE A 1 149 ? 28.863 28.403 11.676 1.00 19.39 149 PHE A N 1
ATOM 1084 C CA . PHE A 1 149 ? 27.412 28.593 11.660 1.00 20.48 149 PHE A CA 1
ATOM 1085 C C . PHE A 1 149 ? 26.782 28.113 12.960 1.00 18.47 149 PHE A C 1
ATOM 1086 O O . PHE A 1 149 ? 25.928 28.787 13.531 1.00 17.24 149 PHE A O 1
ATOM 1094 N N . HIS A 1 150 ? 27.219 26.947 13.428 1.00 17.38 150 HIS A N 1
ATOM 1095 C CA . HIS A 1 150 ? 26.592 26.314 14.579 1.00 16.25 150 HIS A CA 1
ATOM 1096 C C . HIS A 1 150 ? 27.125 26.760 15.940 1.00 17.30 150 HIS A C 1
ATOM 1097 O O . HIS A 1 150 ? 26.394 26.731 16.924 1.00 13.24 150 HIS A O 1
ATOM 1104 N N A ARG A 1 151 ? 28.395 27.156 15.994 0.43 13.93 151 ARG A N 1
ATOM 1105 N N B ARG A 1 151 ? 28.400 27.142 15.992 0.57 13.93 151 ARG A N 1
ATOM 1106 C CA A ARG A 1 151 ? 29.063 27.410 17.279 0.43 14.83 151 ARG A CA 1
ATOM 1107 C CA B ARG A 1 151 ? 29.071 27.419 17.270 0.57 14.83 151 ARG A CA 1
ATOM 1108 C C A ARG A 1 151 ? 28.364 28.400 18.235 0.43 11.94 151 ARG A C 1
ATOM 1109 C C B ARG A 1 151 ? 28.351 28.393 18.225 0.57 11.94 151 ARG A C 1
ATOM 1110 O O A ARG A 1 151 ? 28.206 28.079 19.413 0.43 12.99 151 ARG A O 1
ATOM 1111 O O B ARG A 1 151 ? 28.159 28.051 19.393 0.57 12.99 151 ARG A O 1
ATOM 1126 N N . PRO A 1 152 ? 27.958 29.596 17.758 1.00 15.54 152 PRO A N 1
ATOM 1127 C CA . PRO A 1 152 ? 27.318 30.529 18.710 1.00 16.48 152 PRO A CA 1
ATOM 1128 C C . PRO A 1 152 ? 26.047 29.990 19.376 1.00 14.50 152 PRO A C 1
ATOM 1129 O O . PRO A 1 152 ? 25.809 30.270 20.559 1.00 16.21 152 PRO A O 1
ATOM 1133 N N . ARG A 1 153 ? 25.246 29.232 18.633 1.00 13.17 153 ARG A N 1
ATOM 1134 C CA . ARG A 1 153 ? 24.012 28.680 19.201 1.00 12.93 153 ARG A CA 1
ATOM 1135 C C . ARG A 1 153 ? 24.325 27.554 20.189 1.00 16.19 153 ARG A C 1
ATOM 1136 O O . ARG A 1 153 ? 23.696 27.458 21.247 1.00 15.08 153 ARG A O 1
ATOM 1144 N N . VAL A 1 154 ? 25.285 26.697 19.856 1.00 14.64 154 VAL A N 1
ATOM 1145 C CA . VAL A 1 154 ? 25.696 25.662 20.800 1.00 12.54 154 VAL A CA 1
ATOM 1146 C C . VAL A 1 154 ? 26.157 26.302 22.106 1.00 15.12 154 VAL A C 1
ATOM 1147 O O . VAL A 1 154 ? 25.745 25.892 23.183 1.00 14.35 154 VAL A O 1
ATOM 1151 N N . GLU A 1 155 ? 26.994 27.335 22.008 1.00 14.21 155 GLU A N 1
ATOM 1152 C CA . GLU A 1 155 ? 27.495 27.986 23.206 1.00 15.33 155 GLU A CA 1
ATOM 1153 C C . GLU A 1 155 ? 26.377 28.641 24.021 1.00 13.52 155 GLU A C 1
ATOM 1154 O O . GLU A 1 155 ? 26.320 28.488 25.241 1.00 16.79 155 GLU A O 1
ATOM 1160 N N . ALA A 1 156 ? 25.462 29.319 23.343 1.00 13.57 156 ALA A N 1
ATOM 1161 C CA . ALA A 1 156 ? 24.386 30.032 24.021 1.00 17.73 156 ALA A CA 1
ATOM 1162 C C . ALA A 1 156 ? 23.429 29.068 24.726 1.00 16.18 156 ALA A C 1
ATOM 1163 O O . ALA A 1 156 ? 22.977 29.338 25.845 1.00 15.89 156 ALA A O 1
ATOM 1165 N N . LEU A 1 157 ? 23.139 27.941 24.080 1.00 14.12 157 LEU A N 1
ATOM 1166 C CA . LEU A 1 157 ? 22.232 26.941 24.655 1.00 13.63 157 LEU A CA 1
ATOM 1167 C C . LEU A 1 157 ? 22.850 26.289 25.901 1.00 13.73 157 LEU A C 1
ATOM 1168 O O . LEU A 1 157 ? 22.172 26.079 26.909 1.00 16.06 157 LEU A O 1
ATOM 1173 N N . LEU A 1 158 ? 24.143 25.977 25.834 1.00 14.07 158 LEU A N 1
ATOM 1174 C CA . LEU A 1 158 ? 24.820 25.346 26.964 1.00 15.67 158 LEU A CA 1
ATOM 1175 C C . LEU A 1 158 ? 24.974 26.346 28.114 1.00 16.10 158 LEU A C 1
ATOM 1176 O O . LEU A 1 158 ? 24.709 26.013 29.276 1.00 17.62 158 LEU A O 1
ATOM 1181 N N . ASP A 1 159 ? 25.370 27.572 27.792 1.00 18.45 159 ASP A N 1
ATOM 1182 C CA . ASP A 1 159 ? 25.566 28.593 28.821 1.00 19.50 159 ASP A CA 1
ATOM 1183 C C . ASP A 1 159 ? 24.277 28.950 29.537 1.00 20.58 159 ASP A C 1
ATOM 1184 O O . ASP A 1 159 ? 24.304 29.332 30.707 1.00 21.80 159 ASP A O 1
ATOM 1189 N N . ALA A 1 160 ? 23.152 28.841 28.827 1.00 16.43 160 ALA A N 1
ATOM 1190 C CA . ALA A 1 160 ? 21.847 29.127 29.410 1.00 17.73 160 ALA A CA 1
ATOM 1191 C C . ALA A 1 160 ? 21.332 27.943 30.242 1.00 20.01 160 ALA A C 1
ATOM 1192 O O . ALA A 1 160 ? 20.302 28.050 30.906 1.00 19.96 160 ALA A O 1
ATOM 1194 N N . GLY A 1 161 ? 22.034 26.816 30.185 1.00 19.74 161 GLY A N 1
ATOM 1195 C CA . GLY A 1 161 ? 21.691 25.680 31.024 1.00 15.55 161 GLY A CA 1
ATOM 1196 C C . GLY A 1 161 ? 20.811 24.581 30.440 1.00 19.01 161 GLY A C 1
ATOM 1197 O O . GLY A 1 161 ? 20.141 23.886 31.190 1.00 20.53 161 GLY A O 1
ATOM 1198 N N . ALA A 1 162 ? 20.795 24.425 29.120 1.00 16.70 162 ALA A N 1
ATOM 1199 C CA . ALA A 1 162 ? 20.185 23.245 28.502 1.00 17.32 162 ALA A CA 1
ATOM 1200 C C . ALA A 1 162 ? 20.798 21.964 29.068 1.00 16.38 162 ALA A C 1
ATOM 1201 O O . ALA A 1 162 ? 22.012 21.904 29.268 1.00 14.36 162 ALA A O 1
ATOM 1203 N N . ASP A 1 163 ? 19.967 20.954 29.327 1.00 16.19 163 ASP A N 1
ATOM 1204 C CA . ASP A 1 163 ? 20.456 19.663 29.814 1.00 17.36 163 ASP A CA 1
ATOM 1205 C C . ASP A 1 163 ? 21.126 18.896 28.701 1.00 16.59 163 ASP A C 1
ATOM 1206 O O . ASP A 1 163 ? 22.091 18.154 28.928 1.00 20.40 163 ASP A O 1
ATOM 1211 N N . LEU A 1 164 ? 20.601 19.059 27.498 1.00 17.07 164 LEU A N 1
ATOM 1212 C CA . LEU A 1 164 ? 21.238 18.471 26.330 1.00 17.16 164 LEU A CA 1
ATOM 1213 C C . LEU A 1 164 ? 20.835 19.209 25.066 1.00 18.40 164 LEU A C 1
ATOM 1214 O O . LEU A 1 164 ? 20.000 20.111 25.099 1.00 17.24 164 LEU A O 1
ATOM 1219 N N . LEU A 1 165 ? 21.464 18.826 23.962 1.00 14.57 165 LEU A N 1
ATOM 1220 C CA . LEU A 1 165 ? 21.237 19.449 22.675 1.00 13.26 165 LEU A CA 1
ATOM 1221 C C . LEU A 1 165 ? 20.444 18.499 21.809 1.00 16.58 165 LEU A C 1
ATOM 1222 O O . LEU A 1 165 ? 20.769 17.308 21.696 1.00 16.09 165 LEU A O 1
ATOM 1227 N N . ALA A 1 166 ? 19.391 19.033 21.216 1.00 14.33 166 ALA A N 1
ATOM 1228 C CA . ALA A 1 166 ? 18.605 18.308 20.225 1.00 13.65 166 ALA A CA 1
ATOM 1229 C C . ALA A 1 166 ? 19.061 18.719 18.829 1.00 16.70 166 ALA A C 1
ATOM 1230 O O . ALA A 1 166 ? 18.560 19.702 18.260 1.00 15.95 166 ALA A O 1
ATOM 1232 N N . CYS A 1 167 ? 20.034 17.997 18.287 1.00 13.90 167 CYS A N 1
ATOM 1233 C CA . CYS A 1 167 ? 20.523 18.287 16.947 1.00 13.63 167 CYS A CA 1
ATOM 1234 C C . CYS A 1 167 ? 19.587 17.538 16.012 1.00 14.87 167 CYS A C 1
ATOM 1235 O O . CYS A 1 167 ? 19.657 16.318 15.924 1.00 17.71 167 CYS A O 1
ATOM 1238 N N . GLU A 1 168 ? 18.706 18.262 15.336 1.00 14.05 168 GLU A N 1
ATOM 1239 C CA . GLU A 1 168 ? 17.530 17.627 14.741 1.00 15.93 168 GLU A CA 1
ATOM 1240 C C . GLU A 1 168 ? 17.243 18.029 13.302 1.00 16.97 168 GLU A C 1
ATOM 1241 O O . GLU A 1 168 ? 17.721 19.061 12.821 1.00 15.83 168 GLU A O 1
ATOM 1247 N N . THR A 1 169 ? 16.428 17.217 12.630 1.00 14.65 169 THR A N 1
ATOM 1248 C CA . THR A 1 169 ? 16.023 17.467 11.249 1.00 16.63 169 THR A CA 1
ATOM 1249 C C . THR A 1 169 ? 17.254 17.561 10.327 1.00 18.80 169 THR A C 1
ATOM 1250 O O . THR A 1 169 ? 17.264 18.312 9.348 1.00 18.37 169 THR A O 1
ATOM 1254 N N . LEU A 1 170 ? 18.279 16.776 10.641 1.00 16.06 170 LEU A N 1
ATOM 1255 C CA . LEU A 1 170 ? 19.569 16.843 9.945 1.00 17.30 170 LEU A CA 1
ATOM 1256 C C . LEU A 1 170 ? 19.575 15.985 8.673 1.00 19.16 170 LEU A C 1
ATOM 1257 O O . LEU A 1 170 ? 19.344 14.789 8.745 1.00 17.46 170 LEU A O 1
ATOM 1262 N N . PRO A 1 171 ? 19.857 16.595 7.511 1.00 19.22 171 PRO A N 1
ATOM 1263 C CA . PRO A 1 171 ? 19.787 15.901 6.221 1.00 18.90 171 PRO A CA 1
ATOM 1264 C C . PRO A 1 171 ? 21.137 15.606 5.580 1.00 21.51 171 PRO A C 1
ATOM 1265 O O . PRO A 1 171 ? 21.180 14.890 4.581 1.00 19.02 171 PRO A O 1
ATOM 1269 N N . ASN A 1 172 ? 22.203 16.176 6.136 1.00 20.84 172 ASN A N 1
ATOM 1270 C CA . ASN A 1 172 ? 23.503 16.254 5.481 1.00 19.67 172 ASN A CA 1
ATOM 1271 C C . ASN A 1 172 ? 24.614 15.643 6.335 1.00 18.95 172 ASN A C 1
ATOM 1272 O O . ASN A 1 172 ? 24.836 16.053 7.477 1.00 17.86 172 ASN A O 1
ATOM 1277 N N . PHE A 1 173 ? 25.303 14.654 5.770 1.00 20.41 173 PHE A N 1
ATOM 1278 C CA . PHE A 1 173 ? 26.334 13.889 6.471 1.00 21.49 173 PHE A CA 1
ATOM 1279 C C . PHE A 1 173 ? 27.547 14.725 6.839 1.00 19.50 173 PHE A C 1
ATOM 1280 O O . PHE A 1 173 ? 28.065 14.608 7.955 1.00 18.82 173 PHE A O 1
ATOM 1288 N N . SER A 1 174 ? 28.011 15.566 5.917 1.00 21.83 174 SER A N 1
ATOM 1289 C CA . SER A 1 174 ? 29.204 16.359 6.201 1.00 22.09 174 SER A CA 1
ATOM 1290 C C . SER A 1 174 ? 28.915 17.331 7.347 1.00 17.52 174 SER A C 1
ATOM 1291 O O . SER A 1 174 ? 29.775 17.575 8.189 1.00 20.99 174 SER A O 1
ATOM 1294 N N . GLU A 1 175 ? 27.690 17.849 7.409 1.00 16.66 175 GLU A N 1
ATOM 1295 C CA . GLU A 1 175 ? 27.309 18.731 8.515 1.00 17.07 175 GLU A CA 1
ATOM 1296 C C . GLU A 1 175 ? 27.196 17.940 9.830 1.00 16.41 175 GLU A C 1
ATOM 1297 O O . GLU A 1 175 ? 27.585 18.419 10.893 1.00 16.11 175 GLU A O 1
ATOM 1303 N N . ILE A 1 176 ? 26.689 16.714 9.754 1.00 14.03 176 ILE A N 1
ATOM 1304 C CA . ILE A 1 176 ? 26.617 15.863 10.935 1.00 13.73 176 ILE A CA 1
ATOM 1305 C C . ILE A 1 176 ? 28.017 15.627 11.514 1.00 17.03 176 ILE A C 1
ATOM 1306 O O . ILE A 1 176 ? 28.212 15.710 12.731 1.00 17.21 176 ILE A O 1
ATOM 1311 N N . GLU A 1 177 ? 28.995 15.357 10.648 1.00 19.28 177 GLU A N 1
ATOM 1312 C CA . GLU A 1 177 ? 30.387 15.197 11.080 1.00 20.46 177 GLU A CA 1
ATOM 1313 C C . GLU A 1 177 ? 30.925 16.454 11.758 1.00 15.72 177 GLU A C 1
ATOM 1314 O O . GLU A 1 177 ? 31.520 16.392 12.833 1.00 18.23 177 GLU A O 1
ATOM 1320 N N . ALA A 1 178 ? 30.722 17.589 11.100 1.00 16.97 178 ALA A N 1
ATOM 1321 C CA . ALA A 1 178 ? 31.158 18.890 11.616 1.00 17.64 178 ALA A CA 1
ATOM 1322 C C . ALA A 1 178 ? 30.567 19.165 12.992 1.00 15.17 178 ALA A C 1
ATOM 1323 O O . ALA A 1 178 ? 31.258 19.625 13.913 1.00 16.75 178 ALA A O 1
ATOM 1325 N N . LEU A 1 179 ? 29.287 18.850 13.139 1.00 17.57 179 LEU A N 1
ATOM 1326 C CA . LEU A 1 179 ? 28.580 19.032 14.403 1.00 15.78 179 LEU A CA 1
ATOM 1327 C C . LEU A 1 179 ? 29.083 18.094 15.512 1.00 17.17 179 LEU A C 1
ATOM 1328 O O . LEU A 1 179 ? 29.225 18.512 16.659 1.00 17.02 179 LEU A O 1
ATOM 1333 N N . ALA A 1 180 ? 29.340 16.831 15.186 1.00 15.81 180 ALA A N 1
ATOM 1334 C CA . ALA A 1 180 ? 29.881 15.903 16.179 1.00 15.13 180 ALA A CA 1
ATOM 1335 C C . ALA A 1 180 ? 31.274 16.358 16.615 1.00 17.13 180 ALA A C 1
ATOM 1336 O O . ALA A 1 180 ? 31.618 16.302 17.801 1.00 18.97 180 ALA A O 1
ATOM 1338 N N . GLU A 1 181 ? 32.066 16.819 15.655 1.00 17.62 181 GLU A N 1
ATOM 1339 C CA . GLU A 1 181 ? 33.386 17.374 15.961 1.00 20.40 181 GLU A CA 1
ATOM 1340 C C . GLU A 1 181 ? 33.280 18.598 16.877 1.00 19.96 181 GLU A C 1
ATOM 1341 O O . GLU A 1 181 ? 33.994 18.715 17.872 1.00 18.24 181 GLU A O 1
ATOM 1347 N N . LEU A 1 182 ? 32.383 19.508 16.518 1.00 18.82 182 LEU A N 1
ATOM 1348 C CA . LEU A 1 182 ? 32.138 20.718 17.305 1.00 16.68 182 LEU A CA 1
ATOM 1349 C C . LEU A 1 182 ? 31.823 20.424 18.778 1.00 20.14 182 LEU A C 1
ATOM 1350 O O . LEU A 1 182 ? 32.315 21.109 19.676 1.00 17.74 182 LEU A O 1
ATOM 1355 N N . LEU A 1 183 ? 31.006 19.407 19.033 1.00 15.27 183 LEU A N 1
ATOM 1356 C CA . LEU A 1 183 ? 30.591 19.104 20.399 1.00 14.65 183 LEU A CA 1
ATOM 1357 C C . LEU A 1 183 ? 31.744 18.689 21.307 1.00 15.66 183 LEU A C 1
ATOM 1358 O O . LEU A 1 183 ? 31.678 18.901 22.514 1.00 15.88 183 LEU A O 1
ATOM 1363 N N . THR A 1 184 ? 32.794 18.094 20.739 1.00 17.33 184 THR A N 1
ATOM 1364 C CA . THR A 1 184 ? 33.932 17.688 21.551 1.00 16.22 184 THR A CA 1
ATOM 1365 C C . THR A 1 184 ? 34.647 18.885 22.188 1.00 17.66 184 THR A C 1
ATOM 1366 O O . THR A 1 184 ? 35.340 18.724 23.192 1.00 16.88 184 THR A O 1
ATOM 1370 N N . ALA A 1 185 ? 34.452 20.086 21.633 1.00 16.39 185 ALA A N 1
ATOM 1371 C CA . ALA A 1 185 ? 35.047 21.282 22.206 1.00 19.64 185 ALA A CA 1
ATOM 1372 C C . ALA A 1 185 ? 34.282 21.767 23.443 1.00 16.11 185 ALA A C 1
ATOM 1373 O O . ALA A 1 185 ? 34.694 22.744 24.081 1.00 17.21 185 ALA A O 1
ATOM 1375 N N . TYR A 1 186 ? 33.171 21.095 23.760 1.00 17.13 186 TYR A N 1
ATOM 1376 C CA . TYR A 1 186 ? 32.342 21.386 24.946 1.00 16.83 186 TYR A CA 1
ATOM 1377 C C . TYR A 1 186 ? 32.125 20.092 25.705 1.00 22.06 186 TYR A C 1
ATOM 1378 O O . TYR A 1 186 ? 31.080 19.451 25.560 1.00 20.21 186 TYR A O 1
ATOM 1387 N N . PRO A 1 187 ? 33.125 19.685 26.505 1.00 21.23 187 PRO A N 1
ATOM 1388 C CA . PRO A 1 187 ? 33.141 18.305 27.015 1.00 25.77 187 PRO A CA 1
ATOM 1389 C C . PRO A 1 187 ? 31.955 17.928 27.918 1.00 25.31 187 PRO A C 1
ATOM 1390 O O . PRO A 1 187 ? 31.689 16.739 28.060 1.00 25.36 187 PRO A O 1
ATOM 1394 N N . ARG A 1 188 ? 31.249 18.901 28.484 1.00 31.16 188 ARG A N 1
ATOM 1395 C CA . ARG A 1 188 ? 30.102 18.603 29.343 1.00 32.50 188 ARG A CA 1
ATOM 1396 C C . ARG A 1 188 ? 28.819 18.387 28.535 1.00 25.84 188 ARG A C 1
ATOM 1397 O O . ARG A 1 188 ? 27.816 17.897 29.052 1.00 25.68 188 ARG A O 1
ATOM 1405 N N . ALA A 1 189 ? 28.851 18.765 27.265 1.00 18.73 189 ALA A N 1
ATOM 1406 C CA . ALA A 1 189 ? 27.666 18.700 26.424 1.00 20.57 189 ALA A CA 1
ATOM 1407 C C . ALA A 1 189 ? 27.264 17.264 26.148 1.00 18.81 189 ALA A C 1
ATOM 1408 O O . ALA A 1 189 ? 28.113 16.395 25.977 1.00 17.83 189 ALA A O 1
ATOM 1410 N N . ARG A 1 190 ? 25.959 17.031 26.094 1.00 16.67 190 ARG A N 1
ATOM 1411 C CA . ARG A 1 190 ? 25.412 15.767 25.609 1.00 16.86 190 ARG A CA 1
ATOM 1412 C C . ARG A 1 190 ? 24.374 16.093 24.541 1.00 20.34 190 ARG A C 1
ATOM 1413 O O . ARG A 1 190 ? 23.743 17.148 24.613 1.00 18.46 190 ARG A O 1
ATOM 1421 N N . ALA A 1 191 ? 24.198 15.216 23.550 1.00 14.76 191 ALA A N 1
ATOM 1422 C CA . ALA A 1 191 ? 23.248 15.500 22.470 1.00 15.05 191 ALA A CA 1
ATOM 1423 C C . ALA A 1 191 ? 22.572 14.249 21.925 1.00 17.01 191 ALA A C 1
ATOM 1424 O O . ALA A 1 191 ? 23.133 13.149 22.013 1.00 14.84 191 ALA A O 1
ATOM 1426 N N . TRP A 1 192 ? 21.382 14.420 21.351 1.00 14.52 192 TRP A N 1
ATOM 1427 C CA . TRP A 1 192 ? 20.873 13.427 20.416 1.00 14.83 192 TRP A CA 1
ATOM 1428 C C . TRP A 1 192 ? 21.007 14.014 19.025 1.00 14.87 192 TRP A C 1
ATOM 1429 O O . TRP A 1 192 ? 21.055 15.231 18.856 1.00 14.10 192 TRP A O 1
ATOM 1440 N N . PHE A 1 193 ? 21.155 13.131 18.047 1.00 11.70 193 PHE A N 1
ATOM 1441 C CA . PHE A 1 193 ? 21.183 13.493 16.639 1.00 13.78 193 PHE A CA 1
ATOM 1442 C C . PHE A 1 193 ? 20.002 12.818 15.960 1.00 15.42 193 PHE A C 1
ATOM 1443 O O . PHE A 1 193 ? 19.895 11.582 15.968 1.00 16.84 193 PHE A O 1
ATOM 1451 N N . SER A 1 194 ? 19.120 13.627 15.391 1.00 13.16 194 SER A N 1
ATOM 1452 C CA . SER A 1 194 ? 17.953 13.107 14.702 1.00 15.57 194 SER A CA 1
ATOM 1453 C C . SER A 1 194 ? 17.948 13.583 13.252 1.00 16.31 194 SER A C 1
ATOM 1454 O O . SER A 1 194 ? 18.275 14.738 12.975 1.00 14.62 194 SER A O 1
ATOM 1457 N N . PHE A 1 195 ? 17.565 12.682 12.346 1.00 15.14 195 PHE A N 1
ATOM 1458 C CA . PHE A 1 195 ? 17.779 12.829 10.905 1.00 16.02 195 PHE A CA 1
ATOM 1459 C C . PHE A 1 195 ? 16.496 12.889 10.087 1.00 18.34 195 PHE A C 1
ATOM 1460 O O . PHE A 1 195 ? 15.470 12.321 10.486 1.00 16.45 195 PHE A O 1
ATOM 1468 N N . THR A 1 196 ? 16.564 13.547 8.927 1.00 16.42 196 THR A N 1
ATOM 1469 C CA . THR A 1 196 ? 15.544 13.357 7.892 1.00 18.01 196 THR A CA 1
ATOM 1470 C C . THR A 1 196 ? 16.081 12.375 6.850 1.00 22.35 196 THR A C 1
ATOM 1471 O O . THR A 1 196 ? 17.301 12.248 6.665 1.00 21.28 196 THR A O 1
ATOM 1475 N N . LEU A 1 197 ? 15.166 11.684 6.177 1.00 20.76 197 LEU A N 1
ATOM 1476 C CA . LEU A 1 197 ? 15.530 10.532 5.361 1.00 23.86 197 LEU A CA 1
ATOM 1477 C C . LEU A 1 197 ? 15.091 10.659 3.914 1.00 22.37 197 LEU A C 1
ATOM 1478 O O . LEU A 1 197 ? 14.088 11.309 3.611 1.00 27.73 197 LEU A O 1
ATOM 1483 N N . ARG A 1 198 ? 15.853 10.023 3.035 1.00 20.84 198 ARG A N 1
ATOM 1484 C CA . ARG A 1 198 ? 15.490 9.847 1.638 1.00 23.86 198 ARG A CA 1
ATOM 1485 C C . ARG A 1 198 ? 14.586 8.616 1.515 1.00 27.14 198 ARG A C 1
ATOM 1486 O O . ARG A 1 198 ? 13.596 8.611 0.777 1.00 28.48 198 ARG A O 1
ATOM 1494 N N . ASP A 1 199 ? 14.952 7.579 2.260 1.00 23.36 199 ASP A N 1
ATOM 1495 C CA . ASP A 1 199 ? 14.174 6.353 2.360 1.00 25.44 199 ASP A CA 1
ATOM 1496 C C . ASP A 1 199 ? 14.527 5.707 3.689 1.00 25.10 199 ASP A C 1
ATOM 1497 O O . ASP A 1 199 ? 15.289 6.277 4.468 1.00 22.27 199 ASP A O 1
ATOM 1502 N N . SER A 1 200 ? 14.002 4.513 3.947 1.00 24.24 200 SER A N 1
ATOM 1503 C CA . SER A 1 200 ? 14.171 3.902 5.256 1.00 24.42 200 SER A CA 1
ATOM 1504 C C . SER A 1 200 ? 15.621 3.536 5.602 1.00 26.23 200 SER A C 1
ATOM 1505 O O . SER A 1 200 ? 15.910 3.221 6.757 1.00 24.15 200 SER A O 1
ATOM 1508 N N . GLU A 1 201 ? 16.537 3.583 4.633 1.00 21.81 201 GLU A N 1
ATOM 1509 C CA . GLU A 1 201 ? 17.940 3.280 4.937 1.00 25.09 201 GLU A CA 1
ATOM 1510 C C . GLU A 1 201 ? 18.933 4.365 4.511 1.00 23.44 201 GLU A C 1
ATOM 1511 O O . GLU A 1 201 ? 20.137 4.132 4.506 1.00 19.31 201 GLU A O 1
ATOM 1517 N N . HIS A 1 202 ? 18.447 5.545 4.147 1.00 22.67 202 HIS A N 1
ATOM 1518 C CA . HIS A 1 202 ? 19.358 6.585 3.674 1.00 23.51 202 HIS A CA 1
ATOM 1519 C C . HIS A 1 202 ? 19.001 7.958 4.212 1.00 21.23 202 HIS A C 1
ATOM 1520 O O . HIS A 1 202 ? 17.837 8.327 4.259 1.00 20.58 202 HIS A O 1
ATOM 1527 N N . LEU A 1 203 ? 20.026 8.704 4.607 1.00 21.10 203 LEU A N 1
ATOM 1528 C CA . LEU A 1 203 ? 19.909 10.138 4.863 1.00 22.89 203 LEU A CA 1
ATOM 1529 C C . LEU A 1 203 ? 19.295 10.852 3.673 1.00 22.10 203 LEU A C 1
ATOM 1530 O O . LEU A 1 203 ? 19.395 10.365 2.552 1.00 22.85 203 LEU A O 1
ATOM 1535 N N . SER A 1 204 ? 18.700 12.025 3.904 1.00 19.34 204 SER A N 1
ATOM 1536 C CA . SER A 1 204 ? 18.164 12.844 2.821 1.00 19.61 204 SER A CA 1
ATOM 1537 C C . SER A 1 204 ? 19.194 13.083 1.704 1.00 23.87 204 SER A C 1
ATOM 1538 O O . SER A 1 204 ? 18.836 13.065 0.526 1.00 24.97 204 SER A O 1
ATOM 1541 N N . ASP A 1 205 ? 20.462 13.285 2.068 1.00 19.06 205 ASP A N 1
ATOM 1542 C CA . ASP A 1 205 ? 21.510 13.550 1.071 1.00 21.24 205 ASP A CA 1
ATOM 1543 C C . ASP A 1 205 ? 22.055 12.290 0.388 1.00 24.47 205 ASP A C 1
ATOM 1544 O O . ASP A 1 205 ? 22.971 12.379 -0.428 1.00 27.21 205 ASP A O 1
ATOM 1549 N N . GLY A 1 206 ? 21.513 11.126 0.739 1.00 25.35 206 GLY A N 1
ATOM 1550 C CA . GLY A 1 206 ? 21.897 9.886 0.081 1.00 23.27 206 GLY A CA 1
ATOM 1551 C C . GLY A 1 206 ? 22.766 8.930 0.892 1.00 22.37 206 GLY A C 1
ATOM 1552 O O . GLY A 1 206 ? 22.915 7.763 0.529 1.00 24.07 206 GLY A O 1
ATOM 1553 N N . THR A 1 207 ? 23.337 9.413 1.992 1.00 23.77 207 THR A N 1
ATOM 1554 C CA . THR A 1 207 ? 24.247 8.609 2.808 1.00 21.05 207 THR A CA 1
ATOM 1555 C C . THR A 1 207 ? 23.547 7.404 3.439 1.00 23.31 207 THR A C 1
ATOM 1556 O O . THR A 1 207 ? 22.511 7.547 4.069 1.00 21.73 207 THR A O 1
ATOM 1560 N N . PRO A 1 208 ? 24.124 6.208 3.279 1.00 22.66 208 PRO A N 1
ATOM 1561 C CA . PRO A 1 208 ? 23.594 5.044 3.997 1.00 24.34 208 PRO A CA 1
ATOM 1562 C C . PRO A 1 208 ? 23.596 5.278 5.511 1.00 18.82 208 PRO A C 1
ATOM 1563 O O . PRO A 1 208 ? 24.581 5.776 6.047 1.00 20.46 208 PRO A O 1
ATOM 1567 N N . LEU A 1 209 ? 22.512 4.924 6.192 1.00 22.05 209 LEU A N 1
ATOM 1568 C CA . LEU A 1 209 ? 22.447 5.144 7.631 1.00 21.00 209 LEU A CA 1
ATOM 1569 C C . LEU A 1 209 ? 23.522 4.374 8.398 1.00 20.20 209 LEU A C 1
ATOM 1570 O O . LEU A 1 209 ? 23.944 4.819 9.462 1.00 18.28 209 LEU A O 1
ATOM 1575 N N . ARG A 1 210 ? 23.977 3.232 7.869 1.00 19.55 210 ARG A N 1
ATOM 1576 C CA . ARG A 1 210 ? 25.052 2.499 8.525 1.00 23.28 210 ARG A CA 1
ATOM 1577 C C . ARG A 1 210 ? 26.295 3.389 8.666 1.00 20.81 210 ARG A C 1
ATOM 1578 O O . ARG A 1 210 ? 27.007 3.314 9.666 1.00 21.68 210 ARG A O 1
ATOM 1586 N N . ASP A 1 211 ? 26.536 4.253 7.682 1.00 20.19 211 ASP A N 1
ATOM 1587 C CA . ASP A 1 211 ? 27.688 5.149 7.720 1.00 23.77 211 ASP A CA 1
ATOM 1588 C C . ASP A 1 211 ? 27.505 6.268 8.748 1.00 21.75 211 ASP A C 1
ATOM 1589 O O . ASP A 1 211 ? 28.476 6.704 9.380 1.00 22.27 211 ASP A O 1
ATOM 1594 N N . VAL A 1 212 ? 26.268 6.729 8.909 1.00 22.31 212 VAL A N 1
ATOM 1595 C CA . VAL A 1 212 ? 25.977 7.789 9.875 1.00 20.00 212 VAL A CA 1
ATOM 1596 C C . VAL A 1 212 ? 26.150 7.244 11.283 1.00 19.76 212 VAL A C 1
ATOM 1597 O O . VAL A 1 212 ? 26.798 7.862 12.123 1.00 19.53 212 VAL A O 1
ATOM 1601 N N . VAL A 1 213 ? 25.582 6.066 11.528 1.00 19.44 213 VAL A N 1
ATOM 1602 C CA . VAL A 1 213 ? 25.666 5.423 12.831 1.00 18.06 213 VAL A CA 1
ATOM 1603 C C . VAL A 1 213 ? 27.116 5.104 13.177 1.00 23.27 213 VAL A C 1
ATOM 1604 O O . VAL A 1 213 ? 27.562 5.334 14.299 1.00 20.71 213 VAL A O 1
ATOM 1608 N N . ALA A 1 214 ? 27.856 4.584 12.200 1.00 21.79 214 ALA A N 1
ATOM 1609 C CA . ALA A 1 214 ? 29.254 4.225 12.419 1.00 23.18 214 ALA A CA 1
ATOM 1610 C C . ALA A 1 214 ? 30.067 5.459 12.802 1.00 25.40 214 ALA A C 1
ATOM 1611 O O . ALA A 1 214 ? 30.889 5.416 13.721 1.00 22.44 214 ALA A O 1
ATOM 1613 N N . LEU A 1 215 ? 29.818 6.565 12.112 1.00 21.97 215 LEU A N 1
ATOM 1614 C CA . LEU A 1 215 ? 30.518 7.802 12.428 1.00 22.72 215 LEU A CA 1
ATOM 1615 C C . LEU A 1 215 ? 30.225 8.250 13.860 1.00 23.03 215 LEU A C 1
ATOM 1616 O O . LEU A 1 215 ? 31.143 8.465 14.653 1.00 22.16 215 LEU A O 1
ATOM 1621 N N . LEU A 1 216 ? 28.939 8.364 14.185 1.00 19.54 216 LEU A N 1
ATOM 1622 C CA . LEU A 1 216 ? 28.520 8.882 15.484 1.00 20.18 216 LEU A CA 1
ATOM 1623 C C . LEU A 1 216 ? 28.838 7.951 16.650 1.00 22.02 216 LEU A C 1
ATOM 1624 O O . LEU A 1 216 ? 28.909 8.401 17.794 1.00 20.55 216 LEU A O 1
ATOM 1629 N N . ALA A 1 217 ? 29.037 6.657 16.379 1.00 19.68 217 ALA A N 1
ATOM 1630 C CA . ALA A 1 217 ? 29.378 5.716 17.443 1.00 22.08 217 ALA A CA 1
ATOM 1631 C C . ALA A 1 217 ? 30.707 6.059 18.110 1.00 21.49 217 ALA A C 1
ATOM 1632 O O . ALA A 1 217 ? 30.934 5.708 19.267 1.00 30.03 217 ALA A O 1
ATOM 1634 N N . GLY A 1 218 ? 31.578 6.746 17.377 1.00 24.06 218 GLY A N 1
ATOM 1635 C CA . GLY A 1 218 ? 32.864 7.173 17.902 1.00 26.33 218 GLY A CA 1
ATOM 1636 C C . GLY A 1 218 ? 32.835 8.440 18.749 1.00 25.66 218 GLY A C 1
ATOM 1637 O O . GLY A 1 218 ? 33.878 8.898 19.200 1.00 25.65 218 GLY A O 1
ATOM 1638 N N . TYR A 1 219 ? 31.646 9.007 18.957 1.00 22.96 219 TYR A N 1
ATOM 1639 C CA . TYR A 1 219 ? 31.475 10.208 19.779 1.00 18.81 219 TYR A CA 1
ATOM 1640 C C . TYR A 1 219 ? 30.546 9.936 20.965 1.00 19.79 219 TYR A C 1
ATOM 1641 O O . TYR A 1 219 ? 29.329 9.964 20.809 1.00 20.94 219 TYR A O 1
ATOM 1650 N N . PRO A 1 220 ? 31.120 9.659 22.144 1.00 16.88 220 PRO A N 1
ATOM 1651 C CA . PRO A 1 220 ? 30.365 9.301 23.354 1.00 19.49 220 PRO A CA 1
ATOM 1652 C C . PRO A 1 220 ? 29.354 10.367 23.794 1.00 16.93 220 PRO A C 1
ATOM 1653 O O . PRO A 1 220 ? 28.343 10.026 24.414 1.00 17.20 220 PRO A O 1
ATOM 1657 N N . GLN A 1 221 ? 29.600 11.636 23.473 1.00 18.53 221 GLN A N 1
ATOM 1658 C CA . GLN A 1 221 ? 28.651 12.682 23.836 1.00 14.68 221 GLN A CA 1
ATOM 1659 C C . GLN A 1 221 ? 27.306 12.543 23.138 1.00 16.97 221 GLN A C 1
ATOM 1660 O O . GLN A 1 221 ? 26.322 13.139 23.583 1.00 14.47 221 GLN A O 1
ATOM 1666 N N . VAL A 1 222 ? 27.269 11.799 22.032 1.00 16.69 222 VAL A N 1
ATOM 1667 C CA . VAL A 1 222 ? 26.009 11.529 21.343 1.00 13.71 222 VAL A CA 1
ATOM 1668 C C . VAL A 1 222 ? 25.319 10.354 22.032 1.00 18.68 222 VAL A C 1
ATOM 1669 O O . VAL A 1 222 ? 25.729 9.192 21.899 1.00 20.54 222 VAL A O 1
ATOM 1673 N N . VAL A 1 223 ? 24.289 10.664 22.805 1.00 16.93 223 VAL A N 1
ATOM 1674 C CA . VAL A 1 223 ? 23.692 9.661 23.681 1.00 19.88 223 VAL A CA 1
ATOM 1675 C C . VAL A 1 223 ? 22.397 9.055 23.139 1.00 18.92 223 VAL A C 1
ATOM 1676 O O . VAL A 1 223 ? 21.823 8.156 23.767 1.00 19.39 223 VAL A O 1
ATOM 1680 N N . ALA A 1 224 ? 21.939 9.546 21.989 1.00 14.39 224 ALA A N 1
ATOM 1681 C CA . ALA A 1 224 ? 20.773 8.977 21.320 1.00 16.11 224 ALA A CA 1
ATOM 1682 C C . ALA A 1 224 ? 20.730 9.410 19.849 1.00 17.86 224 ALA A C 1
ATOM 1683 O O . ALA A 1 224 ? 21.309 10.434 19.467 1.00 15.20 224 ALA A O 1
ATOM 1685 N N . LEU A 1 225 ? 20.064 8.605 19.031 1.00 16.21 225 LEU A N 1
ATOM 1686 C CA . LEU A 1 225 ? 19.993 8.785 17.576 1.00 17.61 225 LEU A CA 1
ATOM 1687 C C . LEU A 1 225 ? 18.563 8.547 17.147 1.00 16.71 225 LEU A C 1
ATOM 1688 O O . LEU A 1 225 ? 17.882 7.727 17.744 1.00 15.53 225 LEU A O 1
ATOM 1693 N N . GLY A 1 226 ? 18.102 9.199 16.092 1.00 14.39 226 GLY A N 1
ATOM 1694 C CA . GLY A 1 226 ? 16.774 8.853 15.617 1.00 13.53 226 GLY A CA 1
ATOM 1695 C C . GLY A 1 226 ? 16.287 9.626 14.423 1.00 13.91 226 GLY A C 1
ATOM 1696 O O . GLY A 1 226 ? 17.077 10.077 13.609 1.00 16.02 226 GLY A O 1
ATOM 1697 N N . ILE A 1 227 ? 14.968 9.762 14.323 1.00 14.26 227 ILE A N 1
ATOM 1698 C CA . ILE A 1 227 ? 14.356 10.426 13.181 1.00 14.25 227 ILE A CA 1
ATOM 1699 C C . ILE A 1 227 ? 13.283 11.419 13.634 1.00 15.16 227 ILE A C 1
ATOM 1700 O O . ILE A 1 227 ? 12.608 11.211 14.645 1.00 15.30 227 ILE A O 1
ATOM 1705 N N . ASN A 1 228 ? 13.134 12.516 12.903 1.00 14.67 228 ASN A N 1
ATOM 1706 C CA . ASN A 1 228 ? 12.043 13.439 13.185 1.00 17.02 228 ASN A CA 1
ATOM 1707 C C . ASN A 1 228 ? 11.624 14.168 11.920 1.00 21.75 228 ASN A C 1
ATOM 1708 O O . ASN A 1 228 ? 12.341 14.144 10.919 1.00 21.22 228 ASN A O 1
ATOM 1713 N N . CYS A 1 229 ? 10.463 14.807 11.975 1.00 18.86 229 CYS A N 1
ATOM 1714 C CA . CYS A 1 229 ? 9.932 15.560 10.843 1.00 19.70 229 CYS A CA 1
ATOM 1715 C C . CYS A 1 229 ? 9.773 14.658 9.626 1.00 24.92 229 CYS A C 1
ATOM 1716 O O . CYS A 1 229 ? 10.085 15.034 8.504 1.00 27.76 229 CYS A O 1
ATOM 1719 N N . ILE A 1 230 ? 9.276 13.453 9.875 1.00 22.33 230 ILE A N 1
ATOM 1720 C CA . ILE A 1 230 ? 9.066 12.452 8.836 1.00 24.70 230 ILE A CA 1
ATOM 1721 C C . ILE A 1 230 ? 7.604 12.001 8.902 1.00 22.67 230 ILE A C 1
ATOM 1722 O O . ILE A 1 230 ? 6.959 12.146 9.942 1.00 23.81 230 ILE A O 1
ATOM 1727 N N . ALA A 1 231 ? 7.075 11.482 7.795 1.00 24.50 231 ALA A N 1
ATOM 1728 C CA . ALA A 1 231 ? 5.688 11.020 7.747 1.00 28.39 231 ALA A CA 1
ATOM 1729 C C . ALA A 1 231 ? 5.461 9.833 8.671 1.00 28.74 231 ALA A C 1
ATOM 1730 O O . ALA A 1 231 ? 6.330 8.972 8.804 1.00 25.59 231 ALA A O 1
ATOM 1732 N N . LEU A 1 232 ? 4.288 9.783 9.296 1.00 26.87 232 LEU A N 1
ATOM 1733 C CA . LEU A 1 232 ? 3.948 8.689 10.194 1.00 26.62 232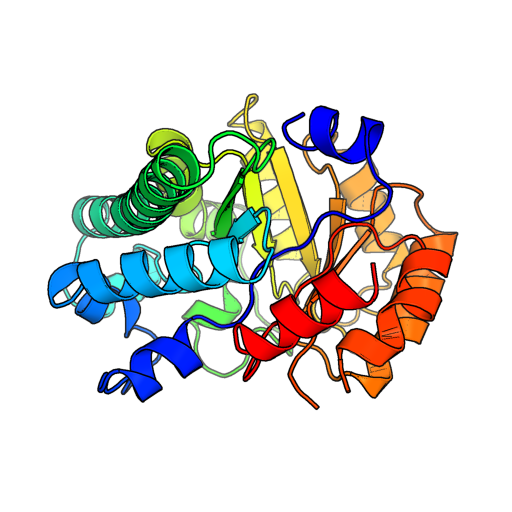 LEU A CA 1
ATOM 1734 C C . LEU A 1 232 ? 4.193 7.321 9.569 1.00 26.96 232 LEU A C 1
ATOM 1735 O O . LEU A 1 232 ? 4.780 6.443 10.201 1.00 27.59 232 LEU A O 1
ATOM 1740 N N . GLU A 1 233 ? 3.767 7.151 8.322 1.00 28.47 233 GLU A N 1
ATOM 1741 C CA . GLU A 1 233 ? 3.837 5.846 7.664 1.00 36.52 233 GLU A CA 1
ATOM 1742 C C . GLU A 1 233 ? 5.265 5.412 7.357 1.00 28.34 233 GLU A C 1
ATOM 1743 O O . GLU A 1 233 ? 5.489 4.282 6.945 1.00 30.04 233 GLU A O 1
ATOM 1749 N N . ASN A 1 234 ? 6.229 6.306 7.551 1.00 25.74 234 ASN A N 1
ATOM 1750 C CA . ASN A 1 234 ? 7.613 5.999 7.203 1.00 27.80 234 ASN A CA 1
ATOM 1751 C C . ASN A 1 234 ? 8.526 5.789 8.416 1.00 27.06 234 ASN A C 1
ATOM 1752 O O . ASN A 1 234 ? 9.720 5.500 8.268 1.00 28.09 234 ASN A O 1
ATOM 1757 N N . THR A 1 235 ? 7.955 5.904 9.611 1.00 21.26 235 THR A N 1
ATOM 1758 C CA . THR A 1 235 ? 8.737 5.840 10.846 1.00 22.87 235 THR A CA 1
ATOM 1759 C C . THR A 1 235 ? 9.220 4.446 11.221 1.00 23.42 235 THR A C 1
ATOM 1760 O O . THR A 1 235 ? 10.389 4.260 11.520 1.00 19.33 235 THR A O 1
ATOM 1764 N N . THR A 1 236 ? 8.321 3.472 11.227 1.00 21.95 236 THR A N 1
ATOM 1765 C CA . THR A 1 236 ? 8.655 2.163 11.776 1.00 20.98 236 THR A CA 1
ATOM 1766 C C . THR A 1 236 ? 9.769 1.468 10.991 1.00 18.79 236 THR A C 1
ATOM 1767 O O . THR A 1 236 ? 10.671 0.887 11.584 1.00 20.36 236 THR A O 1
ATOM 1771 N N . ALA A 1 237 ? 9.729 1.558 9.665 1.00 21.51 237 ALA A N 1
ATOM 1772 C CA . ALA A 1 237 ? 10.753 0.929 8.827 1.00 21.45 237 ALA A CA 1
ATOM 1773 C C . ALA A 1 237 ? 12.142 1.515 9.094 1.00 20.78 237 ALA A C 1
ATOM 1774 O O . ALA A 1 237 ? 13.141 0.790 9.151 1.00 19.27 237 ALA A O 1
ATOM 1776 N N . ALA A 1 238 ? 12.187 2.832 9.252 1.00 20.48 238 ALA A N 1
ATOM 1777 C CA . ALA A 1 238 ? 13.435 3.535 9.530 1.00 20.74 238 ALA A CA 1
ATOM 1778 C C . ALA A 1 238 ? 13.992 3.137 10.886 1.00 19.70 238 ALA A C 1
ATOM 1779 O O . ALA A 1 238 ? 15.192 2.890 11.016 1.00 19.84 238 ALA A O 1
ATOM 1781 N N . LEU A 1 239 ? 13.122 3.083 11.895 1.00 18.47 239 LEU A N 1
ATOM 1782 C CA . LEU A 1 239 ? 13.545 2.696 13.237 1.00 18.02 239 LEU A CA 1
ATOM 1783 C C . LEU A 1 239 ? 14.030 1.262 13.266 1.00 17.20 239 LEU A C 1
ATOM 1784 O O . LEU A 1 239 ? 15.026 0.957 13.915 1.00 16.47 239 LEU A O 1
ATOM 1789 N N . GLN A 1 240 ? 13.312 0.375 12.584 1.00 19.42 240 GLN A N 1
ATOM 1790 C CA . GLN A 1 240 ? 13.710 -1.035 12.566 1.00 15.59 240 GLN A CA 1
ATOM 1791 C C . GLN A 1 240 ? 15.103 -1.186 11.968 1.00 20.33 240 GLN A C 1
ATOM 1792 O O . GLN A 1 240 ? 15.887 -2.012 12.430 1.00 21.42 240 GLN A O 1
ATOM 1798 N N . HIS A 1 241 ? 15.424 -0.373 10.964 1.00 20.61 241 HIS A N 1
ATOM 1799 C CA . HIS A 1 241 ? 16.753 -0.428 10.364 1.00 20.51 241 HIS A CA 1
ATOM 1800 C C . HIS A 1 241 ? 17.820 0.065 11.353 1.00 21.72 241 HIS A C 1
ATOM 1801 O O . HIS A 1 241 ? 18.851 -0.590 11.541 1.00 19.72 241 HIS A O 1
ATOM 1808 N N . LEU A 1 242 ? 17.568 1.207 11.997 1.00 20.83 242 LEU A N 1
ATOM 1809 C CA . LEU A 1 242 ? 18.474 1.714 13.027 1.00 18.05 242 LEU A CA 1
ATOM 1810 C C . LEU A 1 242 ? 18.643 0.718 14.178 1.00 17.33 242 LEU A C 1
ATOM 1811 O O . LEU A 1 242 ? 19.727 0.565 14.716 1.00 18.21 242 LEU A O 1
ATOM 1816 N N . HIS A 1 243 ? 17.561 0.030 14.529 1.00 17.64 243 HIS A N 1
ATOM 1817 C CA . HIS A 1 243 ? 17.537 -0.977 15.591 1.00 17.62 243 HIS A CA 1
ATOM 1818 C C . HIS A 1 243 ? 18.555 -2.110 15.364 1.00 21.14 243 HIS A C 1
ATOM 1819 O O . HIS A 1 243 ? 19.054 -2.708 16.319 1.00 19.96 243 HIS A O 1
ATOM 1826 N N . GLY A 1 244 ? 18.865 -2.381 14.101 1.00 20.13 244 GLY A N 1
ATOM 1827 C CA . GLY A 1 244 ? 19.828 -3.415 13.753 1.00 24.66 244 GLY A CA 1
ATOM 1828 C C . GLY A 1 244 ? 21.258 -2.898 13.720 1.00 22.72 244 GLY A C 1
ATOM 1829 O O . GLY A 1 244 ? 22.200 -3.682 13.547 1.00 21.67 244 GLY A O 1
ATOM 1830 N N . LEU A 1 245 ? 21.423 -1.588 13.907 1.00 21.85 245 LEU A N 1
ATOM 1831 C CA . LEU A 1 245 ? 22.728 -0.928 13.771 1.00 20.01 245 LEU A CA 1
ATOM 1832 C C . LEU A 1 245 ? 23.291 -0.395 15.090 1.00 21.95 245 LEU A C 1
ATOM 1833 O O . LEU A 1 245 ? 24.490 -0.166 15.214 1.00 23.44 245 LEU A O 1
ATOM 1838 N N . THR A 1 246 ? 22.425 -0.176 16.068 1.00 20.24 246 THR A N 1
ATOM 1839 C CA . THR A 1 246 ? 22.864 0.403 17.333 1.00 19.39 246 THR A CA 1
ATOM 1840 C C . THR A 1 246 ? 21.886 0.035 18.444 1.00 16.70 246 THR A C 1
ATOM 1841 O O . THR A 1 246 ? 20.718 -0.260 18.181 1.00 15.94 246 THR A O 1
ATOM 1845 N N . VAL A 1 247 ? 22.358 0.047 19.680 1.00 15.37 247 VAL A N 1
ATOM 1846 C CA . VAL A 1 247 ? 21.456 -0.083 20.815 1.00 19.33 247 VAL A CA 1
ATOM 1847 C C . VAL A 1 247 ? 21.485 1.186 21.655 1.00 16.89 247 VAL A C 1
ATOM 1848 O O . VAL A 1 247 ? 21.016 1.200 22.793 1.00 17.19 247 VAL A O 1
ATOM 1852 N N . LEU A 1 248 ? 22.037 2.264 21.101 1.00 14.80 248 LEU A N 1
ATOM 1853 C CA . LEU A 1 248 ? 21.748 3.576 21.666 1.00 17.34 248 LEU A CA 1
ATOM 1854 C C . LEU A 1 248 ? 20.234 3.744 21.714 1.00 14.37 248 LEU A C 1
ATOM 1855 O O . LEU A 1 248 ? 19.540 3.261 20.821 1.00 16.35 248 LEU A O 1
ATOM 1860 N N . PRO A 1 249 ? 19.717 4.429 22.753 1.00 17.24 249 PRO A N 1
ATOM 1861 C CA . PRO A 1 249 ? 18.288 4.767 22.788 1.00 16.29 249 PRO A CA 1
ATOM 1862 C C . PRO A 1 249 ? 17.889 5.500 21.509 1.00 15.64 249 PRO A C 1
ATOM 1863 O O . PRO A 1 249 ? 18.585 6.449 21.112 1.00 15.78 249 PRO A O 1
ATOM 1867 N N . LEU A 1 250 ? 16.800 5.082 20.864 1.00 14.40 250 LEU A N 1
ATOM 1868 C CA . LEU A 1 250 ? 16.417 5.706 19.602 1.00 13.83 250 LEU A CA 1
ATOM 1869 C C . LEU A 1 250 ? 15.358 6.776 19.819 1.00 14.40 250 LEU A C 1
ATOM 1870 O O . LEU A 1 250 ? 14.490 6.651 20.689 1.00 16.60 250 LEU A O 1
ATOM 1875 N N . VAL A 1 251 ? 15.439 7.818 18.997 1.00 13.08 251 VAL A N 1
ATOM 1876 C CA . VAL A 1 251 ? 14.564 8.977 19.087 1.00 13.33 251 VAL A CA 1
ATOM 1877 C C . VAL A 1 251 ? 13.562 8.977 17.939 1.00 14.40 251 VAL A C 1
ATOM 1878 O O . VAL A 1 251 ? 13.916 8.698 16.800 1.00 17.15 251 VAL A O 1
ATOM 1882 N N . VAL A 1 252 ? 12.309 9.308 18.228 1.00 15.05 252 VAL A N 1
ATOM 1883 C CA . VAL A 1 252 ? 11.335 9.388 17.157 1.00 12.11 252 VAL A CA 1
ATOM 1884 C C . VAL A 1 252 ? 10.275 10.434 17.477 1.00 15.53 252 VAL A C 1
ATOM 1885 O O . VAL A 1 252 ? 9.606 10.366 18.500 1.00 15.45 252 VAL A O 1
ATOM 1889 N N . TYR A 1 253 ? 10.174 11.437 16.620 1.00 13.64 253 TYR A N 1
ATOM 1890 C CA . TYR A 1 253 ? 9.070 12.369 16.717 1.00 14.03 253 TYR A CA 1
ATOM 1891 C C . TYR A 1 253 ? 8.647 12.822 15.326 1.00 16.76 253 TYR A C 1
ATOM 1892 O O . TYR A 1 253 ? 9.261 13.709 14.728 1.00 18.06 253 TYR A O 1
ATOM 1901 N N . PRO A 1 254 ? 7.595 12.178 14.800 1.00 17.34 254 PRO A N 1
ATOM 1902 C CA . PRO A 1 254 ? 7.148 12.391 13.425 1.00 17.90 254 PRO A CA 1
ATOM 1903 C C . PRO A 1 254 ? 6.148 13.532 13.299 1.00 18.75 254 PRO A C 1
ATOM 1904 O O . PRO A 1 254 ? 5.691 14.094 14.301 1.00 19.36 254 PRO A O 1
ATOM 1908 N N . ASN A 1 255 ? 5.816 13.865 12.061 1.00 23.89 255 ASN A N 1
ATOM 1909 C CA . ASN A 1 255 ? 4.758 14.825 11.797 1.00 20.88 255 ASN A CA 1
ATOM 1910 C C . ASN A 1 255 ? 3.400 14.207 12.087 1.00 24.04 255 ASN A C 1
ATOM 1911 O O . ASN A 1 255 ? 3.251 12.984 12.093 1.00 27.59 255 ASN A O 1
ATOM 1916 N N . SER A 1 256 ? 2.425 15.066 12.351 1.00 24.13 256 SER A N 1
ATOM 1917 C CA . SER A 1 256 ? 1.057 14.644 12.618 1.00 26.60 256 SER A CA 1
ATOM 1918 C C . SER A 1 256 ? 0.491 13.905 11.414 1.00 36.72 256 SER A C 1
ATOM 1919 O O . SER A 1 256 ? 0.850 14.198 10.274 1.00 35.32 256 SER A O 1
ATOM 1922 N N . GLY A 1 257 ? -0.394 12.945 11.671 1.00 37.10 257 GLY A N 1
ATOM 1923 C CA . GLY A 1 257 ? -1.073 12.232 10.606 1.00 41.92 257 GLY A CA 1
ATOM 1924 C C . GLY A 1 257 ? -2.305 12.977 10.126 1.00 46.99 257 GLY A C 1
ATOM 1925 O O . GLY A 1 257 ? -2.725 13.966 10.734 1.00 47.50 257 GLY A O 1
ATOM 1926 N N . GLN A 1 276 ? -3.229 7.538 13.815 1.00 36.34 276 GLN A N 1
ATOM 1927 C CA . GLN A 1 276 ? -2.931 8.315 15.013 1.00 32.19 276 GLN A CA 1
ATOM 1928 C C . GLN A 1 276 ? -1.506 8.067 15.503 1.00 28.20 276 GLN A C 1
ATOM 1929 O O . GLN A 1 276 ? -1.047 6.927 15.560 1.00 23.65 276 GLN A O 1
ATOM 1935 N N . LEU A 1 277 ? -0.823 9.143 15.879 1.00 27.89 277 LEU A N 1
ATOM 1936 C CA . LEU A 1 277 ? 0.572 9.066 16.293 1.00 28.34 277 LEU A CA 1
ATOM 1937 C C . LEU A 1 277 ? 0.771 8.080 17.452 1.00 22.41 277 LEU A C 1
ATOM 1938 O O . LEU A 1 277 ? 1.619 7.184 17.382 1.00 21.81 277 LEU A O 1
ATOM 1943 N N . ALA A 1 278 ? -0.031 8.216 18.503 1.00 27.02 278 ALA A N 1
ATOM 1944 C CA . ALA A 1 278 ? 0.134 7.379 19.687 1.00 22.58 278 ALA A CA 1
ATOM 1945 C C . ALA A 1 278 ? -0.130 5.885 19.435 1.00 26.73 278 ALA A C 1
ATOM 1946 O O . ALA A 1 278 ? 0.329 5.045 20.204 1.00 30.68 278 ALA A O 1
ATOM 1948 N N . ASP A 1 279 ? -0.851 5.552 18.366 1.00 19.32 279 ASP A N 1
ATOM 1949 C CA . ASP A 1 279 ? -1.119 4.141 18.044 1.00 17.67 279 ASP A CA 1
ATOM 1950 C C . ASP A 1 279 ? 0.148 3.368 17.693 1.00 22.12 279 ASP A C 1
ATOM 1951 O O . ASP A 1 279 ? 0.165 2.134 17.749 1.00 18.98 279 ASP A O 1
ATOM 1956 N N . TYR A 1 280 ? 1.200 4.095 17.323 1.00 18.94 280 TYR A N 1
ATOM 1957 C CA . TYR A 1 280 ? 2.465 3.491 16.910 1.00 22.04 280 TYR A CA 1
ATOM 1958 C C . TYR A 1 280 ? 3.405 3.141 18.056 1.00 19.60 280 TYR A C 1
ATOM 1959 O O . TYR A 1 280 ? 4.435 2.501 17.841 1.00 17.78 280 TYR A O 1
ATOM 1968 N N . LEU A 1 281 ? 3.071 3.570 19.267 1.00 19.06 281 LEU A N 1
ATOM 1969 C CA . LEU A 1 281 ? 3.979 3.425 20.394 1.00 18.82 281 LEU A CA 1
ATOM 1970 C C . LEU A 1 281 ? 4.488 1.976 20.597 1.00 23.79 281 LEU A C 1
ATOM 1971 O O . LEU A 1 281 ? 5.689 1.773 20.801 1.00 20.53 281 LEU A O 1
ATOM 1976 N N . PRO A 1 282 ? 3.601 0.966 20.523 1.00 20.59 282 PRO A N 1
ATOM 1977 C CA . PRO A 1 282 ? 4.162 -0.388 20.676 1.00 18.72 282 PRO A CA 1
ATOM 1978 C C . PRO A 1 282 ? 5.147 -0.807 19.570 1.00 18.37 282 PRO A C 1
ATOM 1979 O O . PRO A 1 282 ? 6.170 -1.407 19.912 1.00 18.97 282 PRO A O 1
ATOM 1983 N N . GLN A 1 283 ? 4.861 -0.522 18.299 1.00 17.49 283 GLN A N 1
ATOM 1984 C CA . GLN A 1 283 ? 5.792 -0.842 17.216 1.00 16.63 283 GLN A CA 1
ATOM 1985 C C . GLN A 1 283 ? 7.121 -0.129 17.429 1.00 15.39 283 GLN A C 1
ATOM 1986 O O . GLN A 1 283 ? 8.188 -0.705 17.239 1.00 17.63 283 GLN A O 1
ATOM 1992 N N . TRP A 1 284 ? 7.034 1.150 17.776 1.00 16.27 284 TRP A N 1
ATOM 1993 C CA . TRP A 1 284 ? 8.237 1.967 17.952 1.00 16.61 284 TRP A CA 1
ATOM 1994 C C . TRP A 1 284 ? 9.087 1.475 19.104 1.00 16.23 284 TRP A C 1
ATOM 1995 O O . TRP A 1 284 ? 10.309 1.357 18.969 1.00 15.39 284 TRP A O 1
ATOM 2006 N N . GLN A 1 285 ? 8.447 1.191 20.237 1.00 14.27 285 GLN A N 1
ATOM 2007 C CA . GLN A 1 285 ? 9.177 0.760 21.418 1.00 17.43 285 GLN A CA 1
ATOM 2008 C C . GLN A 1 285 ? 9.863 -0.578 21.157 1.00 17.69 285 GLN A C 1
ATOM 2009 O O . GLN A 1 285 ? 10.983 -0.813 21.610 1.00 16.15 285 GLN A O 1
ATOM 2015 N N . ALA A 1 286 ? 9.186 -1.442 20.409 1.00 16.64 286 ALA A N 1
ATOM 2016 C CA . ALA A 1 286 ? 9.739 -2.743 20.073 1.00 16.06 286 ALA A CA 1
ATOM 2017 C C . ALA A 1 286 ? 10.927 -2.595 19.126 1.00 16.53 286 ALA A C 1
ATOM 2018 O O . ALA A 1 286 ? 11.731 -3.518 18.987 1.00 19.03 286 ALA A O 1
ATOM 2020 N N . ALA A 1 287 ? 11.022 -1.447 18.459 1.00 18.83 287 ALA A N 1
ATOM 2021 C CA . ALA A 1 287 ? 12.132 -1.184 17.551 1.00 17.25 287 ALA A CA 1
ATOM 2022 C C . ALA A 1 287 ? 13.224 -0.349 18.206 1.00 17.17 287 ALA A C 1
ATOM 2023 O O . ALA A 1 287 ? 14.064 0.202 17.513 1.00 18.69 287 ALA A O 1
ATOM 2025 N N . GLY A 1 288 ? 13.218 -0.261 19.533 1.00 14.94 288 GLY A N 1
ATOM 2026 C CA . GLY A 1 288 ? 14.299 0.373 20.265 1.00 14.25 288 GLY A CA 1
ATOM 2027 C C . GLY A 1 288 ? 14.132 1.862 20.527 1.00 15.75 288 GLY A C 1
ATOM 2028 O O . GLY A 1 288 ? 15.053 2.507 21.036 1.00 14.07 288 GLY A O 1
ATOM 2029 N N . ALA A 1 289 ? 12.969 2.409 20.189 1.00 14.20 289 ALA A N 1
ATOM 2030 C CA . ALA A 1 289 ? 12.706 3.823 20.477 1.00 15.04 289 ALA A CA 1
ATOM 2031 C C . ALA A 1 289 ? 12.510 3.988 21.976 1.00 15.37 289 ALA A C 1
ATOM 2032 O O . ALA A 1 289 ? 11.798 3.190 22.606 1.00 16.47 289 ALA A O 1
ATOM 2034 N N . ARG A 1 290 ? 13.167 4.987 22.557 1.00 13.80 290 ARG A N 1
ATOM 2035 C CA . ARG A 1 290 ? 12.960 5.289 23.974 1.00 15.58 290 ARG A CA 1
ATOM 2036 C C . ARG A 1 290 ? 12.733 6.783 24.241 1.00 15.38 290 ARG A C 1
ATOM 2037 O O . ARG A 1 290 ? 12.485 7.182 25.375 1.00 18.68 290 ARG A O 1
ATOM 2045 N N . LEU A 1 291 ? 12.832 7.592 23.195 1.00 15.32 291 LEU A N 1
ATOM 2046 C CA . LEU A 1 291 ? 12.503 9.021 23.296 1.00 14.57 291 LEU A CA 1
ATOM 2047 C C . LEU A 1 291 ? 11.475 9.289 22.222 1.00 14.25 291 LEU A C 1
ATOM 2048 O O . LEU A 1 291 ? 11.789 9.201 21.035 1.00 16.88 291 LEU A O 1
ATOM 2053 N N . ILE A 1 292 ? 10.244 9.602 22.633 1.00 15.66 292 ILE A N 1
ATOM 2054 C CA . ILE A 1 292 ? 9.126 9.665 21.711 1.00 12.15 292 ILE A CA 1
ATOM 2055 C C . ILE A 1 292 ? 8.331 10.972 21.890 1.00 13.99 292 ILE A C 1
ATOM 2056 O O . ILE A 1 292 ? 7.965 11.344 23.002 1.00 16.80 292 ILE A O 1
ATOM 2061 N N . GLY A 1 293 ? 8.090 11.667 20.789 1.00 13.69 293 GLY A N 1
ATOM 2062 C CA . GLY A 1 293 ? 7.269 12.867 20.831 1.00 13.20 293 GLY A CA 1
ATOM 2063 C C . GLY A 1 293 ? 6.659 13.163 19.483 1.00 15.92 293 GLY A C 1
ATOM 2064 O O . GLY A 1 293 ? 6.431 12.255 18.692 1.00 14.37 293 GLY A O 1
ATOM 2065 N N . GLY A 1 294 ? 6.410 14.444 19.216 1.00 14.71 294 GLY A N 1
ATOM 2066 C CA . GLY A 1 294 ? 5.798 14.846 17.960 1.00 15.27 294 GLY A CA 1
ATOM 2067 C C . GLY A 1 294 ? 6.529 15.992 17.295 1.00 13.32 294 GLY A C 1
ATOM 2068 O O . GLY A 1 294 ? 7.196 16.793 17.953 1.00 15.83 294 GLY A O 1
ATOM 2069 N N . CYS A 1 295 ? 6.394 16.078 15.978 1.00 14.68 295 CYS A N 1
ATOM 2070 C CA . CYS A 1 295 ? 6.980 17.178 15.226 1.00 19.08 295 CYS A CA 1
ATOM 2071 C C . CYS A 1 295 ? 5.851 18.035 14.622 1.00 20.67 295 CYS A C 1
ATOM 2072 O O . CYS A 1 295 ? 4.917 18.419 15.331 1.00 17.19 295 CYS A O 1
ATOM 2075 N N . CYS A 1 296 ? 5.917 18.304 13.324 1.00 19.58 296 CYS A N 1
ATOM 2076 C CA . CYS A 1 296 ? 5.024 19.281 12.687 1.00 24.68 296 CYS A CA 1
ATOM 2077 C C . CYS A 1 296 ? 3.552 18.941 12.838 1.00 24.46 296 CYS A C 1
ATOM 2078 O O . CYS A 1 296 ? 3.135 17.801 12.622 1.00 23.63 296 CYS A O 1
ATOM 2081 N N . ARG A 1 297 ? 2.788 19.953 13.244 1.00 26.26 297 ARG A N 1
ATOM 2082 C CA . ARG A 1 297 ? 1.328 19.895 13.380 1.00 27.70 297 ARG A CA 1
ATOM 2083 C C . ARG A 1 297 ? 0.856 19.035 14.551 1.00 23.11 297 ARG A C 1
ATOM 2084 O O . ARG A 1 297 ? -0.344 18.834 14.736 1.00 25.41 297 ARG A O 1
ATOM 2092 N N . THR A 1 298 ? 1.790 18.544 15.360 1.00 18.12 298 THR A N 1
ATOM 2093 C CA . THR A 1 298 ? 1.403 17.881 16.597 1.00 16.51 298 THR A CA 1
ATOM 2094 C C . THR A 1 298 ? 1.139 18.931 17.664 1.00 18.01 298 THR A C 1
ATOM 2095 O O . THR A 1 298 ? 1.544 20.091 17.547 1.00 19.58 298 THR A O 1
ATOM 2099 N N . THR A 1 299 ? 0.414 18.521 18.693 1.00 16.50 299 THR A N 1
ATOM 2100 C CA . THR A 1 299 ? -0.017 19.422 19.745 1.00 14.64 299 THR A CA 1
ATOM 2101 C C . THR A 1 299 ? 0.065 18.633 21.055 1.00 14.78 299 THR A C 1
ATOM 2102 O O . THR A 1 299 ? 0.378 17.433 21.039 1.00 13.81 299 THR A O 1
ATOM 2106 N N . PRO A 1 300 ? -0.221 19.281 22.196 1.00 14.77 300 PRO A N 1
ATOM 2107 C CA . PRO A 1 300 ? -0.223 18.509 23.445 1.00 15.65 300 PRO A CA 1
ATOM 2108 C C . PRO A 1 300 ? -1.228 17.349 23.469 1.00 19.37 300 PRO A C 1
ATOM 2109 O O . PRO A 1 300 ? -1.118 16.477 24.344 1.00 18.00 300 PRO A O 1
ATOM 2113 N N . ALA A 1 301 ? -2.183 17.328 22.540 1.00 17.21 301 ALA A N 1
ATOM 2114 C CA . ALA A 1 301 ? -3.134 16.211 22.460 1.00 18.33 301 ALA A CA 1
ATOM 2115 C C . ALA A 1 301 ? -2.409 14.917 22.098 1.00 19.39 301 ALA A C 1
ATOM 2116 O O . ALA A 1 301 ? -2.733 13.853 22.621 1.00 18.94 301 ALA A O 1
ATOM 2118 N N . ASP A 1 302 ? -1.427 15.014 21.204 1.00 19.18 302 ASP A N 1
ATOM 2119 C CA . ASP A 1 302 ? -0.631 13.846 20.817 1.00 18.47 302 ASP A CA 1
ATOM 2120 C C . ASP A 1 302 ? 0.206 13.323 21.975 1.00 18.86 302 ASP A C 1
ATOM 2121 O O . ASP A 1 302 ? 0.323 12.105 22.161 1.00 16.04 302 ASP A O 1
ATOM 2126 N N . ILE A 1 303 ? 0.802 14.240 22.737 1.00 15.31 303 ILE A N 1
ATOM 2127 C CA . ILE A 1 303 ? 1.615 13.874 23.897 1.00 15.24 303 ILE A CA 1
ATOM 2128 C C . ILE A 1 303 ? 0.736 13.228 24.972 1.00 18.14 303 ILE A C 1
ATOM 2129 O O . ILE A 1 303 ? 1.115 12.232 25.593 1.00 16.81 303 ILE A O 1
ATOM 2134 N N . ALA A 1 304 ? -0.447 13.794 25.180 1.00 15.32 304 ALA A N 1
ATOM 2135 C CA . ALA A 1 304 ? -1.410 13.230 26.126 1.00 19.99 304 ALA A CA 1
ATOM 2136 C C . ALA A 1 304 ? -1.807 11.810 25.719 1.00 18.10 304 ALA A C 1
ATOM 2137 O O . ALA A 1 304 ? -1.883 10.901 26.554 1.00 19.04 304 ALA A O 1
ATOM 2139 N N . ALA A 1 305 ? -2.031 11.604 24.428 1.00 15.93 305 ALA A N 1
ATOM 2140 C CA . ALA A 1 305 ? -2.346 10.264 23.937 1.00 19.84 305 ALA A CA 1
ATOM 2141 C C . ALA A 1 305 ? -1.186 9.283 24.156 1.00 21.36 305 ALA A C 1
ATOM 2142 O O . ALA A 1 305 ? -1.405 8.126 24.505 1.00 20.34 305 ALA A O 1
ATOM 2144 N N . LEU A 1 306 ? 0.045 9.742 23.958 1.00 18.64 306 LEU A N 1
ATOM 2145 C CA . LEU A 1 306 ? 1.209 8.871 24.148 1.00 18.56 306 LEU A CA 1
ATOM 2146 C C . LEU A 1 306 ? 1.340 8.487 25.605 1.00 21.78 306 LEU A C 1
ATOM 2147 O O . LEU A 1 306 ? 1.651 7.335 25.938 1.00 25.25 306 LEU A O 1
ATOM 2152 N N . LYS A 1 307 ? 1.082 9.456 26.470 1.00 20.03 307 LYS A N 1
ATOM 2153 C CA . LYS A 1 307 ? 1.185 9.277 27.911 1.00 22.74 307 LYS A CA 1
ATOM 2154 C C . LYS A 1 307 ? 0.203 8.202 28.382 1.00 28.26 307 LYS A C 1
ATOM 2155 O O . LYS A 1 307 ? 0.554 7.326 29.177 1.00 28.34 307 LYS A O 1
ATOM 2161 N N . ALA A 1 308 ? -1.015 8.260 27.851 1.00 25.77 308 ALA A N 1
ATOM 2162 C CA . ALA A 1 308 ? -2.061 7.311 28.209 1.00 28.44 308 ALA A CA 1
ATOM 2163 C C . ALA A 1 308 ? -1.724 5.902 27.734 1.00 30.90 308 ALA A C 1
ATOM 2164 O O . ALA A 1 308 ? -2.054 4.929 28.406 1.00 34.33 308 ALA A O 1
ATOM 2166 N N . ARG A 1 309 ? -1.059 5.796 26.587 1.00 27.68 309 ARG A N 1
ATOM 2167 C CA . ARG A 1 309 ? -0.719 4.486 26.024 1.00 30.90 309 ARG A CA 1
ATOM 2168 C C . ARG A 1 309 ? 0.565 3.909 26.600 1.00 35.05 309 ARG A C 1
ATOM 2169 O O . ARG A 1 309 ? 0.900 2.757 26.347 1.00 34.18 309 ARG A O 1
ATOM 2177 N N . SER A 1 310 ? 1.282 4.707 27.381 1.00 30.82 310 SER A N 1
ATOM 2178 C CA . SER A 1 310 ? 2.500 4.231 28.016 1.00 38.40 310 SER A CA 1
ATOM 2179 C C . SER A 1 310 ? 2.293 4.026 29.511 1.00 45.71 310 SER A C 1
ATOM 2180 O O . SER A 1 310 ? 2.660 2.984 30.057 1.00 53.69 310 SER A O 1
#

GO terms:
  GO:0008270 zinc ion binding (F, IDA)
  GO:0008898 S-adenosylmethionine-homocysteine S-methyltransferase activity (F, IDA)
  GO:0033477 S-methylmethionine metabolic process (P, IMP)
  GO:0006974 DNA damage response (P, IEP)

InterPro domains:
  IPR003726 Homocysteine-binding domain [PF02574] (17-308)
  IPR003726 Homocysteine-binding domain [PS50970] (5-310)
  IPR017226 Betaine-homocysteine S-methyltransferase-like [PIRSF037505] (11-306)
  IPR036589 Homocysteine-binding domain superfamily [G3DSA:3.20.20.330] (1-310)
  IPR036589 Homocysteine-binding domain superfamily [SSF82282] (7-308)
  IPR051486 Homocysteine S-methyltransferase [PTHR46015] (13-308)

Foldseek 3Di:
DLCCVVVVPDQAAEAEEDQVLQVVVVPDDQPALVSLLVCLPPPLVSSLVQLLLLLVLQHQEYEFPCQQQFQLLCVVVVDHHVRSLVSLLSSQVSNVVSVVVVCVVPVPSPHHFYAYEHHAPVVSVVPPCLQQQPDDDDLVRLLVGRVSSVVSNVVSPGQAYEYASHQHQSSLLSVLVNCVVVVNHAYEHAAHAPALQGGSNGHGVLVSLVSCVVRVSHQEYEYEQAALVRGLSNLLVVLVRDLRAYAYAYEPHLNLVCVVSNSVSRHHYYYYYHPDGSVSSSSNNVSD

Radius of gyration: 17.29 Å; Cα contacts (8 Å, |Δi|>4): 595; chains: 1; bounding box: 39×47×44 Å

Organism: Escherichia coli (strain K12) (NCBI:txid83333)

CATH classification: 3.20.20.330

Solvent-accessible surface area: 11357 Å² total

Sequence (288 aa):
NPLRALLDKQDILLLDGAMATELEARGCNLADSLWSAKVLVENPELIREVHLDYYRAGAQCAITASYQATPAGFAARGLDEAQSKALIGKSVELARKAREAYLAENPQAGTLLVAGSVGPYGAYLADGSEYRGDYHCSVEAFQAFHRRPRVEALLDAGADLLACETLPNFSEIEALAELLTAYPRARAWFSFTLRDSEHLSDGTPLRDVVALLAGYPQVVALGINCIALENTTAALQHLHGLTVLPLVVYPNSGQLADYLPQWQAAGARLIGGCCRTTPADIAALKARS

B-factor: mean 24.01, std 9.46, range [10.86, 83.17]

Nearest PDB structures (foldseek):
  5dmm-assembly1_A  TM=1.003E+00  e=4.786E-56  Escherichia coli K-12
  5dml-assembly1_A  TM=1.002E+00  e=6.672E-51  Escherichia coli K-12
  5dmn-assembly1_A  TM=9.915E-01  e=5.135E-43  Escherichia coli K-12
  5dmn-assembly1_B  TM=9.887E-01  e=1.484E-42  Escherichia coli K-12
  4ccz-assembly1_A  TM=7.930E-01  e=3.858E-14  Homo sapiens